Protein AF-0000000083582742 (afdb_homodimer)

pLDDT: mean 91.76, std 14.34, range [28.72, 98.44]

Organism: NCBI:txid337451

Foldseek 3Di:
DPFADKFWDDFQADPVVVVVLSVLLSVLVVVDPLVCQVSSQVSSQVVCCVVPNHFKGKGKAQDDDDDDDADGNFWTWIDIDRMIMTMGGHDDPPD/DPFFDKFWDDFQADPVVVVVLSVLLSVLVVVDPLVPQVSSQVSSQVVCCVVPNHAKGKGKAQDDDDDDDADGNFWTWIDTDRMIMTMGGHDDPDD

Solvent-accessible surface area (backbone atoms only — not comparable to full-atom values): 9888 Å² total; per-residue (Å²): 126,86,76,51,72,70,45,78,75,47,70,56,38,52,68,70,57,49,51,50,53,52,50,41,51,53,50,28,56,73,74,39,60,84,84,42,23,36,60,37,14,39,50,40,24,53,52,43,22,71,73,71,45,77,55,41,30,18,36,18,27,67,42,67,22,55,27,69,70,60,37,87,50,39,32,41,31,32,32,44,72,80,31,35,39,40,38,32,28,50,52,46,59,83,121,127,83,76,51,73,70,44,79,74,47,69,56,40,53,69,70,58,48,51,50,51,52,49,40,51,52,51,28,57,74,74,38,60,86,84,42,22,35,61,36,13,39,49,40,25,52,51,43,22,72,73,70,46,77,54,42,32,18,36,21,28,66,43,66,22,58,26,71,71,59,36,90,51,39,32,38,30,32,33,44,71,79,32,36,38,40,39,32,28,48,51,49,58,82,123

Structure (mmCIF, N/CA/C/O backbone):
data_AF-0000000083582742-model_v1
#
loop_
_entity.id
_entity.type
_entity.pdbx_description
1 polymer 'Dynein light chain'
#
loop_
_atom_site.group_PDB
_atom_site.id
_atom_site.type_symbol
_atom_site.label_atom_id
_atom_site.label_alt_id
_atom_site.label_comp_id
_atom_site.label_asym_id
_atom_site.label_entity_id
_atom_site.label_seq_id
_atom_site.pdbx_PDB_ins_code
_atom_site.Cartn_x
_atom_site.Cartn_y
_atom_site.Cartn_z
_atom_site.occupancy
_atom_site.B_iso_or_equiv
_atom_site.auth_seq_id
_atom_site.auth_comp_id
_atom_site.auth_asym_id
_atom_site.auth_atom_id
_atom_site.pdbx_PDB_model_num
ATOM 1 N N . MET A 1 1 ? -22.656 15.43 8.133 1 34.94 1 MET A N 1
ATOM 2 C CA . MET A 1 1 ? -21.797 14.289 7.816 1 34.94 1 MET A CA 1
ATOM 3 C C . MET A 1 1 ? -20.844 13.992 8.969 1 34.94 1 MET A C 1
ATOM 5 O O . MET A 1 1 ? -20.047 14.836 9.344 1 34.94 1 MET A O 1
ATOM 9 N N . LEU A 1 2 ? -21.234 13.336 9.977 1 43.5 2 LEU A N 1
ATOM 10 C CA . LEU A 1 2 ? -20.547 13.141 11.258 1 43.5 2 LEU A CA 1
ATOM 11 C C . LEU A 1 2 ? -19.109 12.688 11.039 1 43.5 2 LEU A C 1
ATOM 13 O O . LEU A 1 2 ? -18.859 11.609 10.5 1 43.5 2 LEU A O 1
ATOM 17 N N . GLU A 1 3 ? -18.172 13.625 10.625 1 55.06 3 GLU A N 1
ATOM 18 C CA . GLU A 1 3 ? -16.75 13.445 10.32 1 55.06 3 GLU A CA 1
ATOM 19 C C . GLU A 1 3 ? -16.078 12.547 11.359 1 55.06 3 GLU A C 1
ATOM 21 O O . GLU A 1 3 ? -16.156 12.812 12.562 1 55.06 3 GLU A O 1
ATOM 26 N N . GLY A 1 4 ? -16.25 11.188 11.234 1 67.06 4 GLY A N 1
ATOM 27 C CA . GLY A 1 4 ? -15.648 10.266 12.18 1 67.06 4 GLY A CA 1
ATOM 28 C C . GLY A 1 4 ? -14.258 10.695 12.625 1 67.06 4 GLY A C 1
ATOM 29 O O . GLY A 1 4 ? -13.586 11.445 11.922 1 67.06 4 GLY A O 1
ATOM 30 N N . LYS A 1 5 ? -14.086 10.578 13.898 1 88.62 5 LYS A N 1
ATOM 31 C CA . LYS A 1 5 ? -12.766 10.875 14.453 1 88.62 5 LYS A CA 1
ATOM 32 C C . LYS A 1 5 ? -11.719 9.906 13.922 1 88.62 5 LYS A C 1
ATOM 34 O O . LYS A 1 5 ? -11.945 8.695 13.875 1 88.62 5 LYS A O 1
ATOM 39 N N . ALA A 1 6 ? -10.625 10.539 13.414 1 95.44 6 ALA A N 1
ATOM 40 C CA . ALA A 1 6 ? -9.516 9.703 12.969 1 95.44 6 ALA A CA 1
ATOM 41 C C . ALA A 1 6 ? -8.867 8.977 14.148 1 95.44 6 ALA A C 1
ATOM 43 O O . ALA A 1 6 ? -8.711 9.555 15.227 1 95.44 6 ALA A O 1
ATOM 44 N N . VAL A 1 7 ? -8.57 7.715 13.984 1 96.94 7 VAL A N 1
ATOM 45 C CA . VAL A 1 7 ? -7.914 6.91 15.008 1 96.94 7 VAL A CA 1
ATOM 46 C C . VAL A 1 7 ? -6.586 6.375 14.477 1 96.94 7 VAL A C 1
ATOM 48 O O . VAL A 1 7 ? -6.566 5.551 13.555 1 96.94 7 VAL A O 1
ATOM 51 N N . ILE A 1 8 ? -5.543 6.789 15.102 1 97.62 8 ILE A N 1
ATOM 52 C CA . ILE A 1 8 ? -4.219 6.34 14.688 1 97.62 8 ILE A CA 1
ATOM 53 C C . ILE A 1 8 ? -3.959 4.938 15.234 1 97.62 8 ILE A C 1
ATOM 55 O O . ILE A 1 8 ? -4.117 4.691 16.438 1 97.62 8 ILE A O 1
ATOM 59 N N . GLN A 1 9 ? -3.604 4.082 14.352 1 97.25 9 GLN A N 1
ATOM 60 C CA . GLN A 1 9 ? -3.281 2.715 14.742 1 97.25 9 GLN A CA 1
ATOM 61 C C . GLN A 1 9 ? -1.785 2.555 15 1 97.25 9 GLN A C 1
ATOM 63 O O . GLN A 1 9 ? -1.383 1.936 15.984 1 97.25 9 GLN A O 1
ATOM 68 N N . GLU A 1 10 ? -0.947 2.99 14.148 1 97.25 10 GLU A N 1
ATOM 69 C CA . GLU A 1 10 ? 0.508 2.947 14.25 1 97.25 10 GLU A CA 1
ATOM 70 C C . GLU A 1 10 ? 1.144 4.168 13.594 1 97.25 10 GLU A C 1
ATOM 72 O O . GLU A 1 10 ? 0.678 4.629 12.547 1 97.25 10 GLU A O 1
ATOM 77 N N . THR A 1 11 ? 2.197 4.727 14.273 1 98 11 THR A N 1
ATOM 78 C CA . THR A 1 11 ? 2.881 5.867 13.664 1 98 11 THR A CA 1
ATOM 79 C C . THR A 1 11 ? 4.246 6.082 14.312 1 98 11 THR A C 1
ATOM 81 O O . THR A 1 11 ? 4.453 5.723 15.477 1 98 11 THR A O 1
ATOM 84 N N . ASP A 1 12 ? 5.172 6.512 13.5 1 97.56 12 ASP A N 1
ATOM 85 C CA . ASP A 1 12 ? 6.395 7.09 14.047 1 97.56 12 ASP A CA 1
ATOM 86 C C . ASP A 1 12 ? 6.57 8.539 13.602 1 97.56 12 ASP A C 1
ATOM 88 O O . ASP A 1 12 ? 7.652 9.109 13.742 1 97.56 12 ASP A O 1
ATOM 92 N N . MET A 1 13 ? 5.496 9.133 13.07 1 96.94 13 MET A N 1
ATOM 93 C CA . MET A 1 13 ? 5.473 10.5 12.562 1 96.94 13 MET A CA 1
ATOM 94 C C . MET A 1 13 ? 5.332 11.5 13.711 1 96.94 13 MET A C 1
ATOM 96 O O . MET A 1 13 ? 4.625 11.234 14.688 1 96.94 13 MET A O 1
ATOM 100 N N . PRO A 1 14 ? 5.961 12.672 13.539 1 97.5 14 PRO A N 1
ATOM 101 C CA . PRO A 1 14 ? 5.734 13.711 14.555 1 97.5 14 PRO A CA 1
ATOM 102 C C . PRO A 1 14 ? 4.281 14.172 14.60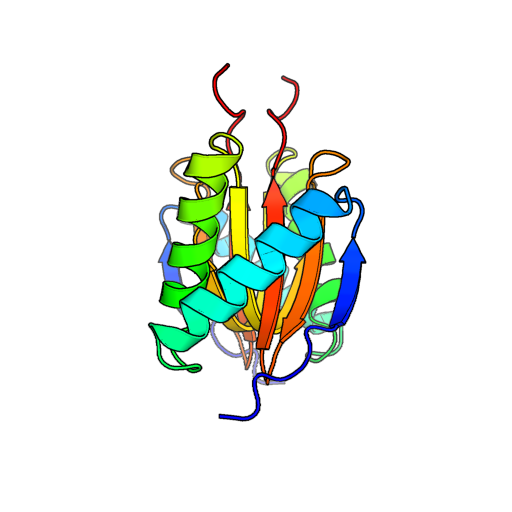9 1 97.5 14 PRO A C 1
ATOM 104 O O . PRO A 1 14 ? 3.574 14.125 13.602 1 97.5 14 PRO A O 1
ATOM 107 N N . SER A 1 15 ? 3.895 14.688 15.758 1 97.44 15 SER A N 1
ATOM 108 C CA . SER A 1 15 ? 2.5 15 16.047 1 97.44 15 SER A CA 1
ATOM 109 C C . SER A 1 15 ? 1.927 15.984 15.031 1 97.44 15 SER A C 1
ATOM 111 O O . SER A 1 15 ? 0.787 15.828 14.594 1 97.44 15 SER A O 1
ATOM 113 N N . MET A 1 16 ? 2.678 16.984 14.734 1 96.94 16 MET A N 1
ATOM 114 C CA . MET A 1 16 ? 2.186 17.969 13.781 1 96.94 16 MET A CA 1
ATOM 115 C C . MET A 1 16 ? 1.915 17.344 12.422 1 96.94 16 MET A C 1
ATOM 117 O O . MET A 1 16 ? 0.907 17.641 11.781 1 96.94 16 MET A O 1
ATOM 121 N N . MET A 1 17 ? 2.771 16.531 11.992 1 97.56 17 MET A N 1
ATOM 122 C CA . MET A 1 17 ? 2.631 15.844 10.711 1 97.56 17 MET A CA 1
ATOM 123 C C . MET A 1 17 ? 1.459 14.867 10.734 1 97.56 17 MET A C 1
ATOM 125 O O . MET A 1 17 ? 0.757 14.711 9.734 1 97.56 17 MET A O 1
ATOM 129 N N . GLN A 1 18 ? 1.221 14.234 11.883 1 98.19 18 GLN A N 1
ATOM 130 C CA . GLN A 1 18 ? 0.058 13.375 12.047 1 98.19 18 GLN A CA 1
ATOM 131 C C . GLN A 1 18 ? -1.239 14.141 11.82 1 98.19 18 GLN A C 1
ATOM 133 O O . GLN A 1 18 ? -2.131 13.672 11.109 1 98.19 18 GLN A O 1
ATOM 138 N N . ALA A 1 19 ? -1.251 15.289 12.43 1 97.5 19 ALA A N 1
ATOM 139 C CA . ALA A 1 19 ? -2.438 16.125 12.297 1 97.5 19 ALA A CA 1
ATOM 140 C C . ALA A 1 19 ? -2.662 16.531 10.844 1 97.5 19 ALA A C 1
ATOM 142 O O . ALA A 1 19 ? -3.799 16.531 10.359 1 97.5 19 ALA A O 1
ATOM 143 N N . GLN A 1 20 ? -1.593 16.844 10.188 1 97.81 20 GLN A N 1
ATOM 144 C CA . GLN A 1 20 ? -1.686 17.219 8.781 1 97.81 20 GLN A CA 1
ATOM 145 C C . GLN A 1 20 ? -2.213 16.047 7.945 1 97.81 20 GLN A C 1
ATOM 147 O O . GLN A 1 20 ? -3.037 16.25 7.051 1 97.81 20 GLN A O 1
ATOM 152 N N . ALA A 1 21 ? -1.746 14.852 8.211 1 98.25 21 ALA A N 1
ATOM 153 C CA . ALA A 1 21 ? -2.201 13.664 7.492 1 98.25 21 ALA A CA 1
ATOM 154 C C . ALA A 1 21 ? -3.705 13.461 7.664 1 98.25 21 ALA A C 1
ATOM 156 O O . ALA A 1 21 ? -4.414 13.188 6.691 1 98.25 21 ALA A O 1
ATOM 157 N N . MET A 1 22 ? -4.133 13.656 8.867 1 97.94 22 MET A N 1
ATOM 158 C CA . MET A 1 22 ? -5.547 13.445 9.164 1 97.94 22 MET A CA 1
ATOM 159 C C . MET A 1 22 ? -6.402 14.531 8.508 1 97.94 22 MET A C 1
ATOM 161 O O . MET A 1 22 ? -7.5 14.25 8.031 1 97.94 22 MET A O 1
ATOM 165 N N . VAL A 1 23 ? -5.91 15.711 8.5 1 97.06 23 VAL A N 1
ATOM 166 C CA . VAL A 1 23 ? -6.613 16.812 7.844 1 97.06 23 VAL A CA 1
ATOM 167 C C . VAL A 1 23 ? -6.691 16.547 6.344 1 97.06 23 VAL A C 1
ATOM 169 O O . VAL A 1 23 ? -7.742 16.75 5.727 1 97.06 23 VAL A O 1
ATOM 172 N N . CYS A 1 24 ? -5.586 16.125 5.73 1 97.81 24 CYS A N 1
ATOM 173 C CA . CYS A 1 24 ? -5.566 15.812 4.309 1 97.81 24 CYS A CA 1
ATOM 174 C C . CYS A 1 24 ? -6.574 14.719 3.975 1 97.81 24 CYS A C 1
ATOM 176 O O . CYS A 1 24 ? -7.262 14.789 2.953 1 97.81 24 CYS A O 1
ATOM 178 N N . ALA A 1 25 ? -6.652 13.711 4.828 1 98 25 ALA A N 1
ATOM 179 C CA . ALA A 1 25 ? -7.602 12.617 4.621 1 98 25 ALA A CA 1
ATOM 180 C C . ALA A 1 25 ? -9.039 13.125 4.691 1 98 25 ALA A C 1
ATOM 182 O O . ALA A 1 25 ? -9.875 12.75 3.861 1 98 25 ALA A O 1
ATOM 183 N N . SER A 1 26 ? -9.281 14.008 5.66 1 97.25 26 SER A N 1
ATOM 184 C CA . SER A 1 26 ? -10.617 14.578 5.797 1 97.25 26 SER A CA 1
ATOM 185 C C . SER A 1 26 ? -10.992 15.398 4.57 1 97.25 26 SER A C 1
ATOM 187 O O . SER A 1 26 ? -12.125 15.32 4.082 1 97.25 26 SER A O 1
ATOM 189 N N . GLN A 1 27 ? -10.055 16.156 4.125 1 97.38 27 GLN A N 1
ATOM 190 C CA . GLN A 1 27 ? -10.273 16.953 2.924 1 97.38 27 GLN A CA 1
ATOM 191 C C . GLN A 1 27 ? -10.555 16.062 1.717 1 97.38 27 GLN A C 1
ATOM 193 O O . GLN A 1 27 ? -11.43 16.359 0.906 1 97.38 27 GLN A O 1
ATOM 198 N N . ALA A 1 28 ? -9.789 15.039 1.58 1 97.88 28 ALA A N 1
ATOM 199 C CA . ALA A 1 28 ? -9.984 14.125 0.461 1 97.88 28 ALA A CA 1
ATOM 200 C C . ALA A 1 28 ? -11.383 13.516 0.483 1 97.88 28 ALA A C 1
ATOM 202 O O . ALA A 1 28 ? -12.016 13.367 -0.564 1 97.88 28 ALA A O 1
ATOM 203 N N . LEU A 1 29 ? -11.883 13.203 1.667 1 96.5 29 LEU A N 1
ATOM 204 C CA . LEU A 1 29 ? -13.195 12.578 1.798 1 96.5 29 LEU A CA 1
ATOM 205 C C . LEU A 1 29 ? -14.305 13.578 1.494 1 96.5 29 LEU A C 1
ATOM 207 O O . LEU A 1 29 ? -15.445 13.195 1.233 1 96.5 29 LEU A O 1
ATOM 211 N N . ASP A 1 30 ? -13.961 14.891 1.619 1 96.12 30 ASP A N 1
ATOM 212 C CA . ASP A 1 30 ? -14.906 15.93 1.224 1 96.12 30 ASP A CA 1
ATOM 213 C C . ASP A 1 30 ? -14.969 16.062 -0.296 1 96.12 30 ASP A C 1
ATOM 215 O O . ASP A 1 30 ? -15.984 16.5 -0.844 1 96.12 30 ASP A O 1
ATOM 219 N N . LEU A 1 31 ? -13.914 15.625 -0.963 1 97.44 31 LEU A N 1
ATOM 220 C CA . LEU A 1 31 ? -13.766 15.875 -2.393 1 97.44 31 LEU A CA 1
ATOM 221 C C . LEU A 1 31 ? -14.172 14.648 -3.203 1 97.44 31 LEU A C 1
ATOM 223 O O . LEU A 1 31 ? -14.617 14.773 -4.344 1 97.44 31 LEU A O 1
ATOM 227 N N . TYR A 1 32 ? -13.977 13.477 -2.621 1 97.12 32 TYR A N 1
ATOM 228 C CA . TYR A 1 32 ? -14.172 12.234 -3.371 1 97.12 32 TYR A CA 1
ATOM 229 C C . TYR A 1 32 ? -15.125 11.297 -2.639 1 97.12 32 TYR A C 1
ATOM 231 O O . TYR A 1 32 ? -15.227 11.344 -1.409 1 97.12 32 TYR A O 1
ATOM 239 N N . ASP A 1 33 ? -15.742 10.406 -3.48 1 96.06 33 ASP A N 1
ATOM 240 C CA . ASP A 1 33 ? -16.531 9.344 -2.883 1 96.06 33 ASP A CA 1
ATOM 241 C C . ASP A 1 33 ? -15.656 8.367 -2.104 1 96.06 33 ASP A C 1
ATOM 243 O O . ASP A 1 33 ? -14.547 8.047 -2.531 1 96.06 33 ASP A O 1
ATOM 247 N N . VAL A 1 34 ? -16.172 7.906 -1.059 1 93.88 34 VAL A N 1
ATOM 248 C CA . VAL A 1 34 ? -15.453 7.004 -0.17 1 93.88 34 VAL A CA 1
ATOM 249 C C . VAL A 1 34 ? -15.016 5.758 -0.94 1 93.88 34 VAL A C 1
ATOM 251 O O . VAL A 1 34 ? -14.047 5.098 -0.567 1 93.88 34 VAL A O 1
ATOM 254 N N . SER A 1 35 ? -15.688 5.414 -2.029 1 93.75 35 SER A N 1
ATOM 255 C CA . SER A 1 35 ? -15.344 4.242 -2.826 1 93.75 35 SER A CA 1
ATOM 256 C C . SER A 1 35 ? -14.164 4.523 -3.746 1 93.75 35 SER A C 1
ATOM 258 O O . SER A 1 35 ? -13.578 3.6 -4.32 1 93.75 35 SER A O 1
ATOM 260 N N . ASP A 1 36 ? -13.812 5.758 -3.938 1 96.44 36 ASP A N 1
ATOM 261 C CA . ASP A 1 36 ? -12.727 6.141 -4.84 1 96.44 36 ASP A CA 1
ATOM 262 C C . ASP A 1 36 ? -11.391 6.184 -4.109 1 96.44 36 ASP A C 1
ATOM 264 O O . ASP A 1 36 ? -10.703 7.207 -4.117 1 96.44 36 ASP A O 1
ATOM 268 N N . CYS A 1 37 ? -10.977 5.066 -3.662 1 97.06 37 CYS A N 1
ATOM 269 C CA . CYS A 1 37 ? -9.789 4.961 -2.818 1 97.06 37 CYS A CA 1
ATOM 270 C C . CYS A 1 37 ? -8.555 5.48 -3.545 1 97.06 37 CYS A C 1
ATOM 272 O O . CYS A 1 37 ? -7.688 6.109 -2.932 1 97.06 37 CYS A O 1
ATOM 274 N N . ARG A 1 38 ? -8.516 5.246 -4.746 1 96.44 38 ARG A N 1
ATOM 275 C CA . ARG A 1 38 ? -7.344 5.668 -5.516 1 96.44 38 ARG A CA 1
ATOM 276 C C . ARG A 1 38 ? -7.254 7.188 -5.582 1 96.44 38 ARG A C 1
ATOM 278 O O . ARG A 1 38 ? -6.176 7.758 -5.406 1 96.44 38 ARG A O 1
ATOM 285 N N . CYS A 1 39 ? -8.281 7.844 -5.871 1 97.88 39 CYS A N 1
ATOM 286 C CA . CYS A 1 39 ? -8.281 9.297 -5.953 1 97.88 39 CYS A CA 1
ATOM 287 C C . CYS A 1 39 ? -8.016 9.93 -4.59 1 97.88 39 CYS A C 1
ATOM 289 O O . CYS A 1 39 ? -7.32 10.938 -4.492 1 97.88 39 CYS A O 1
ATOM 291 N N . ILE A 1 40 ? -8.586 9.32 -3.594 1 98.12 40 ILE A N 1
ATOM 292 C CA . ILE A 1 40 ? -8.328 9.789 -2.234 1 98.12 40 ILE A CA 1
ATOM 293 C C . ILE A 1 40 ? -6.84 9.688 -1.92 1 98.12 40 ILE A C 1
ATOM 295 O O . ILE A 1 40 ? -6.23 10.648 -1.448 1 98.12 40 ILE A O 1
ATOM 299 N N . ALA A 1 41 ? -6.285 8.594 -2.217 1 98.44 41 ALA A N 1
ATOM 300 C CA . ALA A 1 41 ? -4.855 8.391 -2.002 1 98.44 41 ALA A CA 1
ATOM 301 C C . ALA A 1 41 ? -4.035 9.398 -2.801 1 98.44 41 ALA A C 1
ATOM 303 O O . ALA A 1 41 ? -3.041 9.938 -2.303 1 98.44 41 ALA A O 1
ATOM 304 N N . ALA A 1 42 ? -4.453 9.641 -4.012 1 98.38 42 ALA A N 1
ATOM 305 C CA . ALA A 1 42 ? -3.754 10.586 -4.875 1 98.38 42 ALA A CA 1
ATOM 306 C C . ALA A 1 42 ? -3.727 11.984 -4.254 1 98.38 42 ALA A C 1
ATOM 308 O O . ALA A 1 42 ? -2.689 12.648 -4.258 1 98.38 42 ALA A O 1
ATOM 309 N N . HIS A 1 43 ? -4.809 12.344 -3.729 1 98.31 43 HIS A N 1
ATOM 310 C CA . HIS A 1 43 ? -4.902 13.656 -3.111 1 98.31 43 HIS A CA 1
ATOM 311 C C . HIS A 1 43 ? -3.928 13.789 -1.946 1 98.31 43 HIS A C 1
ATOM 313 O O . HIS A 1 43 ? -3.18 14.773 -1.865 1 98.31 43 HIS A O 1
ATOM 319 N N . ILE A 1 44 ? -3.92 12.812 -1.106 1 98.31 44 ILE A N 1
ATOM 320 C CA . ILE A 1 44 ? -3.104 12.844 0.101 1 98.31 44 ILE A CA 1
ATOM 321 C C . ILE A 1 44 ? -1.624 12.812 -0.276 1 98.31 44 ILE A C 1
ATOM 323 O O . ILE A 1 44 ? -0.826 13.602 0.239 1 98.31 44 ILE A O 1
ATOM 327 N N . LYS A 1 45 ? -1.315 11.922 -1.121 1 97.81 45 LYS A N 1
ATOM 328 C CA . LYS A 1 45 ? 0.072 11.781 -1.555 1 97.81 45 LYS A CA 1
ATOM 329 C C . LYS A 1 45 ? 0.595 13.086 -2.156 1 97.81 45 LYS A C 1
ATOM 331 O O . LYS A 1 45 ? 1.712 13.508 -1.854 1 97.81 45 LYS A O 1
ATOM 336 N N . LYS A 1 46 ? -0.131 13.719 -3.021 1 97.69 46 LYS A N 1
ATOM 337 C CA . LYS A 1 46 ? 0.28 14.953 -3.686 1 97.69 46 LYS A CA 1
ATOM 338 C C . LYS A 1 46 ? 0.406 16.094 -2.689 1 97.69 46 LYS A C 1
ATOM 340 O O . LYS A 1 46 ? 1.347 16.891 -2.762 1 97.69 46 LYS A O 1
ATOM 345 N N . GLU A 1 47 ? -0.517 16.188 -1.78 1 97.75 47 GLU A N 1
ATOM 346 C CA . GLU A 1 47 ? -0.453 17.234 -0.763 1 97.75 47 GLU A CA 1
ATOM 347 C C . GLU A 1 47 ? 0.791 17.078 0.107 1 97.75 47 GLU A C 1
ATOM 349 O O . GLU A 1 47 ? 1.449 18.062 0.439 1 97.75 47 GLU A O 1
ATOM 354 N N . PHE A 1 48 ? 1.115 15.891 0.447 1 97.5 48 PHE A N 1
ATOM 355 C CA . PHE A 1 48 ? 2.275 15.664 1.302 1 97.5 48 PHE A CA 1
ATOM 356 C C . PHE A 1 48 ? 3.568 15.891 0.528 1 97.5 48 PHE A C 1
ATOM 358 O O . PHE A 1 48 ? 4.559 16.375 1.087 1 97.5 48 PHE A O 1
ATOM 365 N N . ASP A 1 49 ? 3.547 15.523 -0.685 1 96.25 49 ASP A N 1
ATOM 366 C CA . ASP A 1 49 ? 4.699 15.867 -1.515 1 96.25 49 ASP A CA 1
ATOM 367 C C . ASP A 1 49 ? 4.926 17.375 -1.539 1 96.25 49 ASP A C 1
ATOM 369 O O . ASP A 1 49 ? 6.066 17.844 -1.448 1 96.25 49 ASP A O 1
ATOM 373 N N . LYS A 1 50 ? 3.879 18.078 -1.654 1 97.06 50 LYS A N 1
ATOM 374 C CA . LYS A 1 50 ? 3.957 19.531 -1.702 1 97.06 50 LYS A CA 1
ATOM 375 C C . LYS A 1 50 ? 4.434 20.109 -0.369 1 97.06 50 LYS A C 1
ATOM 377 O O . LYS A 1 50 ? 5.281 21 -0.337 1 97.06 50 LYS A O 1
ATOM 382 N N . MET A 1 51 ? 3.984 19.5 0.678 1 96.44 51 MET A N 1
ATOM 383 C CA . MET A 1 51 ? 4.23 20.047 2.01 1 96.44 51 MET A CA 1
ATOM 384 C C . MET A 1 51 ? 5.59 19.594 2.537 1 96.44 51 MET A C 1
ATOM 386 O O . MET A 1 51 ? 6.262 20.344 3.246 1 96.44 51 MET A O 1
ATOM 390 N N . HIS A 1 52 ? 5.977 18.391 2.213 1 95.31 52 HIS A N 1
ATOM 391 C CA . HIS A 1 52 ? 7.109 17.797 2.92 1 95.31 52 HIS A CA 1
ATOM 392 C C . HIS A 1 52 ? 8.141 17.25 1.944 1 95.31 52 HIS A C 1
ATOM 394 O O . HIS A 1 52 ? 9.008 16.469 2.33 1 95.31 52 HIS A O 1
ATOM 400 N N . GLY A 1 53 ? 8.07 17.625 0.713 1 93.44 53 GLY A N 1
ATOM 401 C CA . GLY A 1 53 ? 9 17.109 -0.284 1 93.44 53 GLY A CA 1
ATOM 402 C C . GLY A 1 53 ? 8.547 15.805 -0.902 1 93.44 53 GLY A C 1
ATOM 403 O O . GLY A 1 53 ? 7.848 15.016 -0.262 1 93.44 53 GLY A O 1
ATOM 404 N N . SER A 1 54 ? 9.039 15.5 -2.016 1 92.06 54 SER A N 1
ATOM 405 C CA . SER A 1 54 ? 8.602 14.352 -2.791 1 92.06 54 SER A CA 1
ATOM 406 C C . SER A 1 54 ? 9.016 13.039 -2.123 1 92.06 54 SER A C 1
ATOM 408 O O . SER A 1 54 ? 9.891 13.039 -1.251 1 92.06 54 SER A O 1
ATOM 410 N N . GLY A 1 55 ? 8.352 11.938 -2.459 1 91.5 55 GLY A N 1
ATOM 411 C CA . GLY A 1 55 ? 8.758 10.617 -1.999 1 91.5 55 GLY A CA 1
ATOM 412 C C . GLY A 1 55 ? 7.699 9.922 -1.176 1 91.5 55 GLY A C 1
ATOM 413 O O . GLY A 1 55 ? 7.91 8.805 -0.698 1 91.5 55 GLY A O 1
ATOM 414 N N . TRP A 1 56 ? 6.617 10.523 -1.044 1 95.56 56 TRP A N 1
ATOM 415 C CA . TRP A 1 56 ? 5.555 9.938 -0.235 1 95.56 56 TRP A CA 1
ATOM 416 C C . TRP A 1 56 ? 4.766 8.914 -1.039 1 95.56 56 TRP A C 1
ATOM 418 O O . TRP A 1 56 ? 4.633 9.039 -2.26 1 95.56 56 TRP A O 1
ATOM 428 N N . GLN A 1 57 ? 4.242 7.895 -0.383 1 96.19 57 GLN A N 1
ATOM 429 C CA . GLN A 1 57 ? 3.346 6.859 -0.889 1 96.19 57 GLN A CA 1
ATOM 430 C C . GLN A 1 57 ? 2.078 6.77 -0.046 1 96.19 57 GLN A C 1
ATOM 432 O O . GLN A 1 57 ? 2.127 6.918 1.177 1 96.19 57 GLN A O 1
ATOM 437 N N . CYS A 1 58 ? 0.996 6.535 -0.691 1 98.25 58 CYS A N 1
ATOM 438 C CA . CYS A 1 58 ? -0.25 6.477 0.064 1 98.25 58 CYS A CA 1
ATOM 439 C C . CYS A 1 58 ? -1.126 5.324 -0.417 1 98.25 58 CYS A C 1
ATOM 441 O O . CYS A 1 58 ? -1.271 5.109 -1.621 1 98.25 58 CYS A O 1
ATOM 443 N N . VAL A 1 59 ? -1.641 4.574 0.497 1 98.19 59 VAL A N 1
ATOM 444 C CA . VAL A 1 59 ? -2.623 3.523 0.249 1 98.19 59 VAL A CA 1
ATOM 445 C C . VAL A 1 59 ? -3.877 3.781 1.082 1 98.19 59 VAL A C 1
ATOM 447 O O . VAL A 1 59 ? -3.785 4.113 2.266 1 98.19 59 VAL A O 1
ATOM 450 N N . VAL A 1 60 ? -5.012 3.646 0.505 1 98.25 60 VAL A N 1
ATOM 451 C CA . VAL A 1 60 ? -6.297 3.842 1.172 1 98.25 60 VAL A CA 1
ATOM 452 C C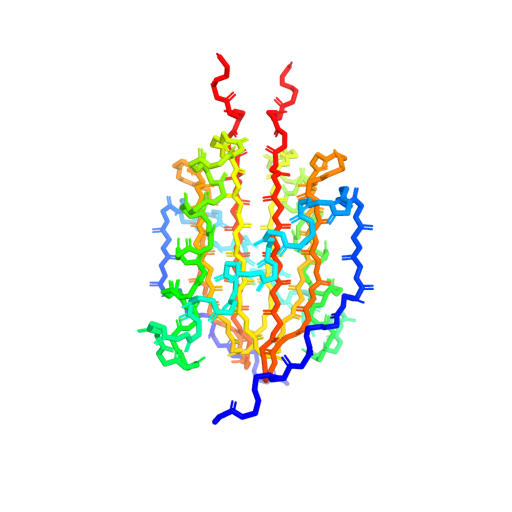 . VAL A 1 60 ? -7.223 2.666 0.865 1 98.25 60 VAL A C 1
ATOM 454 O O . VAL A 1 60 ? -7.281 2.193 -0.272 1 98.25 60 VAL A O 1
ATOM 457 N N . GLY A 1 61 ? -7.914 2.227 1.918 1 97.5 61 GLY A N 1
ATOM 458 C CA . GLY A 1 61 ? -8.867 1.152 1.684 1 97.5 61 GLY A CA 1
ATOM 459 C C . GLY A 1 61 ? -9.523 0.652 2.955 1 97.5 61 GLY A C 1
ATOM 460 O O . GLY A 1 61 ? -9.305 1.207 4.035 1 97.5 61 GLY A O 1
ATOM 461 N N . SER A 1 62 ? -10.383 -0.363 2.895 1 94.88 62 SER A N 1
ATOM 462 C CA . SER A 1 62 ? -11.133 -0.862 4.043 1 94.88 62 SER A CA 1
ATOM 463 C C . SER A 1 62 ? -10.539 -2.166 4.566 1 94.88 62 SER A C 1
ATOM 465 O O . SER A 1 62 ? -10.672 -2.48 5.75 1 94.88 62 SER A O 1
ATOM 467 N N . ASN A 1 63 ? -9.969 -3.016 3.703 1 93.38 63 ASN A N 1
ATOM 468 C CA . ASN A 1 63 ? -9.406 -4.305 4.094 1 93.38 63 ASN A CA 1
ATOM 469 C C . ASN A 1 63 ? -8.109 -4.602 3.348 1 93.38 63 ASN A C 1
ATOM 471 O O . ASN A 1 63 ? -8.133 -5.223 2.285 1 93.38 63 ASN A O 1
ATOM 475 N N . PHE A 1 64 ? -7.047 -4.195 3.998 1 96.94 64 PHE A N 1
ATOM 476 C CA . PHE A 1 64 ? -5.746 -4.449 3.387 1 96.94 64 PHE A CA 1
ATOM 477 C C . PHE A 1 64 ? -4.652 -4.488 4.445 1 96.94 64 PHE A C 1
ATOM 479 O O . PHE A 1 64 ? -4.875 -4.098 5.594 1 96.94 64 PHE A O 1
ATOM 486 N N . GLY A 1 65 ? -3.564 -4.98 4.066 1 95.88 65 GLY A N 1
ATOM 487 C CA . GLY A 1 65 ? -2.32 -4.949 4.816 1 95.88 65 GLY A CA 1
ATOM 488 C C . GLY A 1 65 ? -1.102 -4.711 3.947 1 95.88 65 GLY A C 1
ATOM 489 O O . GLY A 1 65 ? -1.173 -4.84 2.723 1 95.88 65 GLY A O 1
ATOM 490 N N . GLY A 1 66 ? -0.116 -4.25 4.562 1 95.56 66 GLY A N 1
ATOM 491 C CA . GLY A 1 66 ? 1.098 -3.988 3.805 1 95.56 66 GLY A CA 1
ATOM 492 C C . GLY A 1 66 ? 2.363 -4.293 4.582 1 95.56 66 GLY A C 1
ATOM 493 O O . GLY A 1 66 ? 2.332 -4.406 5.812 1 95.56 66 GLY A O 1
ATOM 494 N N . PHE A 1 67 ? 3.363 -4.609 3.869 1 93.94 67 PHE A N 1
ATOM 495 C CA . PHE A 1 67 ? 4.715 -4.754 4.398 1 93.94 67 PHE A CA 1
ATOM 496 C C . PHE A 1 67 ? 5.715 -3.971 3.553 1 93.94 67 PHE A C 1
ATOM 498 O O . PHE A 1 67 ? 5.836 -4.211 2.35 1 93.94 67 PHE A O 1
ATOM 505 N N . PHE A 1 68 ? 6.348 -3.016 4.242 1 90.06 68 PHE A N 1
ATOM 506 C CA . PHE A 1 68 ? 7.168 -2.043 3.529 1 90.06 68 PHE A CA 1
ATOM 507 C C . PHE A 1 68 ? 8.305 -1.542 4.414 1 90.06 68 PHE A C 1
ATOM 509 O O . PHE A 1 68 ? 8.25 -1.672 5.637 1 90.06 68 PHE A O 1
ATOM 516 N N . THR A 1 69 ? 9.273 -0.979 3.723 1 87.81 69 THR A N 1
ATOM 517 C CA . THR A 1 69 ? 10.336 -0.259 4.414 1 87.81 69 THR A CA 1
ATOM 518 C C . THR A 1 69 ? 10.141 1.249 4.289 1 87.81 69 THR A C 1
ATOM 520 O O . THR A 1 69 ? 9.75 1.743 3.23 1 87.81 69 THR A O 1
ATOM 523 N N . HIS A 1 70 ? 10.258 1.968 5.363 1 86.5 70 HIS A N 1
ATOM 524 C CA . HIS A 1 70 ? 10.086 3.416 5.328 1 86.5 70 HIS A CA 1
ATOM 525 C C . HIS A 1 70 ? 11.18 4.121 6.121 1 86.5 70 HIS A C 1
ATOM 527 O O . HIS A 1 70 ? 11.867 3.494 6.93 1 86.5 70 HIS A O 1
ATOM 533 N N . CYS A 1 71 ? 11.383 5.375 5.832 1 88.81 71 CYS A N 1
ATOM 534 C CA . CYS A 1 71 ? 12.258 6.223 6.633 1 88.81 71 CYS A CA 1
ATOM 535 C C . CYS A 1 71 ? 11.633 6.531 7.988 1 88.81 71 CYS A C 1
ATOM 537 O O . CYS A 1 71 ? 10.43 6.801 8.07 1 88.81 71 CYS A O 1
ATOM 539 N N . GLN A 1 72 ? 12.484 6.492 8.93 1 92 72 GLN A N 1
ATOM 540 C CA . GLN A 1 72 ? 12.008 6.758 10.281 1 92 72 GLN A CA 1
ATOM 541 C C . GLN A 1 72 ? 11.344 8.133 10.367 1 92 72 GLN A C 1
ATOM 543 O O . GLN A 1 72 ? 11.852 9.109 9.812 1 92 72 GLN A O 1
ATOM 548 N N . GLY A 1 73 ? 10.148 8.211 11.039 1 95.69 73 GLY A N 1
ATOM 549 C CA . GLY A 1 73 ? 9.469 9.477 11.281 1 95.69 73 GLY A CA 1
ATOM 550 C C . GLY A 1 73 ? 8.516 9.867 10.164 1 95.69 73 GLY A C 1
ATOM 551 O O . GLY A 1 73 ? 7.984 10.977 10.156 1 95.69 73 GLY A O 1
ATOM 552 N N . THR A 1 74 ? 8.359 8.984 9.18 1 96.5 74 THR A N 1
ATOM 553 C CA . THR A 1 74 ? 7.566 9.383 8.023 1 96.5 74 THR A CA 1
ATOM 554 C C . THR A 1 74 ? 6.379 8.445 7.84 1 96.5 74 THR A C 1
ATOM 556 O O . THR A 1 74 ? 5.781 8.398 6.762 1 96.5 74 THR A O 1
ATOM 559 N N . PHE A 1 75 ? 6.074 7.672 8.844 1 97.25 75 PHE A N 1
ATOM 560 C CA . PHE A 1 75 ? 5.062 6.629 8.688 1 97.25 75 PHE A CA 1
ATOM 561 C C . PHE A 1 75 ? 3.848 6.918 9.562 1 97.25 75 PHE A C 1
ATOM 563 O O . PHE A 1 75 ? 3.986 7.215 10.75 1 97.25 75 PHE A O 1
ATOM 570 N N . ILE A 1 76 ? 2.645 6.707 8.945 1 98.44 76 ILE A N 1
ATOM 571 C CA . ILE A 1 76 ? 1.425 6.742 9.75 1 98.44 76 ILE A CA 1
ATOM 572 C C . ILE A 1 76 ? 0.384 5.805 9.141 1 98.44 76 ILE A C 1
ATOM 574 O O . ILE A 1 76 ? 0.248 5.723 7.918 1 98.44 76 ILE A O 1
ATOM 578 N N . TYR A 1 77 ? -0.273 5.047 9.961 1 98 77 TYR A N 1
ATOM 579 C CA . TYR A 1 77 ? -1.401 4.172 9.664 1 98 77 TYR A CA 1
ATOM 580 C C . TYR A 1 77 ? -2.592 4.492 10.562 1 98 77 TYR A C 1
ATOM 582 O O . TYR A 1 77 ? -2.506 4.367 11.781 1 98 77 TYR A O 1
ATOM 590 N N . PHE A 1 78 ? -3.729 4.934 9.961 1 98.25 78 PHE A N 1
ATOM 591 C CA . PHE A 1 78 ? -4.863 5.355 10.773 1 98.25 78 PHE A CA 1
ATOM 592 C C . PHE A 1 78 ? -6.176 5.062 10.055 1 98.25 78 PHE A C 1
ATOM 594 O O . PHE A 1 78 ? -6.18 4.691 8.883 1 98.25 78 PHE A O 1
ATOM 601 N N . CYS A 1 79 ? -7.273 5.219 10.805 1 97.56 79 CYS A N 1
ATOM 602 C CA . CYS A 1 79 ? -8.617 4.992 10.281 1 97.56 79 CYS A CA 1
ATOM 603 C C . CYS A 1 79 ? -9.453 6.266 10.352 1 97.56 79 CYS A C 1
ATOM 605 O O . CYS A 1 79 ? -9.352 7.027 11.32 1 97.56 79 CYS A O 1
ATOM 607 N N . LEU A 1 80 ? -10.148 6.477 9.398 1 96.69 80 LEU A N 1
ATOM 608 C CA . LEU A 1 80 ? -11.133 7.559 9.328 1 96.69 80 LEU A CA 1
ATOM 609 C C . LEU A 1 80 ? -12.359 7.125 8.539 1 96.69 80 LEU A C 1
ATOM 611 O O . LEU A 1 80 ? -12.242 6.684 7.391 1 96.69 80 LEU A O 1
ATOM 615 N N . GLU A 1 81 ? -13.492 7.238 9.195 1 92 81 GLU A N 1
ATOM 616 C CA . GLU A 1 81 ? -14.719 6.688 8.641 1 92 81 GLU A CA 1
ATOM 617 C C . GLU A 1 81 ? -14.594 5.188 8.398 1 92 81 GLU A C 1
ATOM 619 O O . GLU A 1 81 ? -14.242 4.434 9.305 1 92 81 GLU A O 1
ATOM 624 N N . SER A 1 82 ? -14.844 4.77 7.254 1 94 82 SER A N 1
ATOM 625 C CA . SER A 1 82 ? -14.805 3.334 6.992 1 94 82 SER A CA 1
ATOM 626 C C . SER A 1 82 ? -13.492 2.936 6.312 1 94 82 SER A C 1
ATOM 628 O O . SER A 1 82 ? -13.328 1.783 5.906 1 94 82 SER A O 1
ATOM 630 N N . LEU A 1 83 ? -12.562 3.904 6.266 1 96.88 83 LEU A N 1
ATOM 631 C CA . LEU A 1 83 ? -11.352 3.631 5.508 1 96.88 83 LEU A CA 1
ATOM 632 C C . LEU A 1 83 ? -10.125 3.643 6.418 1 96.88 83 LEU A C 1
ATOM 634 O O . LEU A 1 83 ? -10.102 4.359 7.422 1 96.88 83 LEU A O 1
ATOM 638 N N . SER A 1 84 ? -9.141 2.855 6.012 1 97.56 84 SER A N 1
ATOM 639 C CA . SER A 1 84 ? -7.793 2.926 6.562 1 97.56 84 SER A CA 1
ATOM 640 C C . SER A 1 84 ? -6.844 3.652 5.613 1 97.56 84 SER A C 1
ATOM 642 O O . SER A 1 84 ? -6.973 3.541 4.395 1 97.56 84 SER A O 1
ATOM 644 N N . PHE A 1 85 ? -5.934 4.344 6.215 1 98.12 85 PHE A N 1
ATOM 645 C CA . PHE A 1 85 ? -4.965 5.152 5.484 1 98.12 85 PHE A CA 1
ATOM 646 C C . PHE A 1 85 ? -3.541 4.758 5.859 1 98.12 85 PHE A C 1
ATOM 648 O O . PHE A 1 85 ? -3.197 4.707 7.043 1 98.12 85 PHE A O 1
ATOM 655 N N . LEU A 1 86 ? -2.736 4.469 4.887 1 98 86 LEU A N 1
ATOM 656 C CA . LEU A 1 86 ? -1.309 4.203 5.031 1 98 86 LEU A CA 1
ATOM 657 C C . LEU A 1 86 ? -0.485 5.215 4.242 1 98 86 LEU A C 1
ATOM 659 O O . LEU A 1 86 ? -0.585 5.281 3.016 1 98 86 LEU A O 1
ATOM 663 N N . LEU A 1 87 ? 0.289 6.035 4.941 1 98.25 87 LEU A N 1
ATOM 664 C CA . LEU A 1 87 ? 1.107 7.094 4.359 1 98.25 87 LEU A CA 1
ATOM 665 C C . LEU A 1 87 ? 2.545 7.008 4.863 1 98.25 87 LEU A C 1
ATOM 667 O O . LEU A 1 87 ? 2.779 6.926 6.07 1 98.25 87 LEU A O 1
ATOM 671 N N . PHE A 1 88 ? 3.494 6.957 3.895 1 96.75 88 PHE A N 1
ATOM 672 C CA . PHE A 1 88 ? 4.887 6.82 4.309 1 96.75 88 PHE A CA 1
ATOM 673 C C . PHE A 1 88 ? 5.828 7.285 3.203 1 96.75 88 PHE A C 1
ATOM 675 O O . PHE A 1 88 ? 5.422 7.41 2.047 1 96.75 88 PHE A O 1
ATOM 682 N N . LYS A 1 89 ? 7.059 7.613 3.609 1 94.19 89 LYS A N 1
ATOM 683 C CA . LYS A 1 89 ? 8.148 7.844 2.666 1 94.19 89 LYS A CA 1
ATOM 684 C C . LYS A 1 89 ? 9.117 6.66 2.641 1 94.19 89 LYS A C 1
ATOM 686 O O . LYS A 1 89 ? 9.312 5.996 3.658 1 94.19 89 LYS A O 1
ATOM 691 N N . VAL A 1 90 ? 9.562 6.406 1.46 1 88.94 90 VAL A N 1
ATOM 692 C CA . VAL A 1 90 ? 10.609 5.391 1.338 1 88.94 90 VAL A CA 1
ATOM 693 C C . VAL A 1 90 ? 11.953 6.059 1.073 1 88.94 90 VAL A C 1
ATOM 695 O O . VAL A 1 90 ? 12.039 7.008 0.288 1 88.94 90 VAL A O 1
ATOM 698 N N . GLY A 1 91 ? 12.969 5.867 1.934 1 74.12 91 GLY A N 1
ATOM 699 C CA . GLY A 1 91 ? 14.289 6.465 1.773 1 74.12 91 GLY A CA 1
ATOM 700 C C . GLY A 1 91 ? 15.023 5.973 0.539 1 74.12 91 GLY A C 1
ATOM 701 O O . GLY A 1 91 ? 14.641 4.957 -0.05 1 74.12 91 GLY A O 1
ATOM 702 N N . PRO A 1 92 ? 16.016 6.938 0.04 1 58.03 92 PRO A N 1
ATOM 703 C CA . PRO A 1 92 ? 16.875 6.445 -1.041 1 58.03 92 PRO A CA 1
ATOM 704 C C . PRO A 1 92 ? 17.531 5.113 -0.705 1 58.03 92 PRO A C 1
ATOM 706 O O . PRO A 1 92 ? 17.859 4.852 0.459 1 58.03 92 PRO A O 1
ATOM 709 N N . SER A 1 93 ? 17.062 3.979 -1.298 1 46.81 93 SER A N 1
ATOM 710 C CA . SER A 1 93 ? 17.844 2.766 -1.092 1 46.81 93 SER A CA 1
ATOM 711 C C . SER A 1 93 ? 19.344 3.074 -1.03 1 46.81 93 SER A C 1
ATOM 713 O O . SER A 1 93 ? 19.859 3.818 -1.862 1 46.81 93 SER A O 1
ATOM 715 N N . ALA A 1 94 ? 19.922 3.217 0.164 1 39.12 94 ALA A N 1
ATOM 716 C CA . ALA A 1 94 ? 21.375 3.43 0.254 1 39.12 94 ALA A CA 1
ATOM 717 C C . ALA A 1 94 ? 22.125 2.557 -0.75 1 39.12 94 ALA A C 1
ATOM 719 O O . ALA A 1 94 ? 22.031 1.327 -0.696 1 39.12 94 ALA A O 1
ATOM 720 N N . PHE A 1 95 ? 22.234 2.939 -2.002 1 28.72 95 PHE A N 1
ATOM 721 C CA . PHE A 1 95 ? 23.375 2.348 -2.688 1 28.72 95 PHE A CA 1
ATOM 722 C C . PHE A 1 95 ? 24.672 2.668 -1.956 1 28.72 95 PHE A C 1
ATOM 724 O O . PHE A 1 95 ? 24.781 3.705 -1.299 1 28.72 95 PHE A O 1
ATOM 731 N N . MET B 1 1 ? -8.57 -26.922 -3.701 1 35.41 1 MET B N 1
ATOM 732 C CA . MET B 1 1 ? -8.703 -25.469 -3.551 1 35.41 1 MET B CA 1
ATOM 733 C C . MET B 1 1 ? -8.461 -24.766 -4.879 1 35.41 1 MET B C 1
ATOM 735 O O . MET B 1 1 ? -7.406 -24.938 -5.492 1 35.41 1 MET B O 1
ATOM 739 N N . LEU B 1 2 ? -9.367 -24.594 -5.727 1 44.06 2 LEU B N 1
ATOM 740 C CA . LEU B 1 2 ? -9.289 -24.156 -7.117 1 44.06 2 LEU B CA 1
ATOM 741 C C . LEU B 1 2 ? -8.445 -22.891 -7.242 1 44.06 2 LEU B C 1
ATOM 743 O O . LEU B 1 2 ? -8.789 -21.844 -6.672 1 44.06 2 LEU B O 1
ATOM 747 N N . GLU B 1 3 ? -7.102 -22.984 -7.227 1 55.72 3 GLU B N 1
ATOM 748 C CA . GLU B 1 3 ? -6.105 -21.906 -7.293 1 55.72 3 GLU B CA 1
ATOM 749 C C . GLU B 1 3 ? -6.488 -20.875 -8.344 1 55.72 3 GLU B C 1
ATOM 751 O O . GLU B 1 3 ? -6.711 -21.203 -9.508 1 55.72 3 GLU B O 1
ATOM 756 N N . GLY B 1 4 ? -7.422 -19.938 -7.988 1 67.62 4 GLY B N 1
ATOM 757 C CA . GLY B 1 4 ? -7.848 -18.906 -8.938 1 67.62 4 GLY B CA 1
ATOM 758 C C . GLY B 1 4 ? -6.711 -18.375 -9.789 1 67.62 4 GLY B C 1
ATOM 759 O O . GLY B 1 4 ? -5.547 -18.438 -9.383 1 67.62 4 GLY B O 1
ATOM 760 N N . LYS B 1 5 ? -6.98 -18.297 -11.062 1 88.94 5 LYS B N 1
ATOM 761 C CA . LYS B 1 5 ? -6.008 -17.703 -11.977 1 88.94 5 LYS B CA 1
ATOM 762 C C . LYS B 1 5 ? -5.746 -16.234 -11.641 1 88.94 5 LYS B C 1
ATOM 764 O O . LYS B 1 5 ? -6.688 -15.477 -11.398 1 88.94 5 LYS B O 1
ATOM 769 N N . ALA B 1 6 ? -4.461 -15.961 -11.516 1 95.25 6 ALA B N 1
ATOM 770 C CA . ALA B 1 6 ? -4.094 -14.562 -11.297 1 95.25 6 ALA B CA 1
ATOM 771 C C . ALA B 1 6 ? -4.418 -13.711 -12.523 1 95.25 6 ALA B C 1
ATOM 773 O O . ALA B 1 6 ? -4.223 -14.148 -13.656 1 95.25 6 ALA B O 1
ATOM 774 N N . VAL B 1 7 ? -4.996 -12.539 -12.297 1 96.94 7 VAL B N 1
ATOM 775 C CA . VAL B 1 7 ? -5.324 -11.602 -13.375 1 96.94 7 VAL B CA 1
ATOM 776 C C . VAL B 1 7 ? -4.582 -10.289 -13.156 1 96.94 7 VAL B C 1
ATOM 778 O O . VAL B 1 7 ? -4.863 -9.562 -12.195 1 96.94 7 VAL B O 1
ATOM 781 N N . ILE B 1 8 ? -3.729 -10 -14.086 1 97.5 8 ILE B N 1
ATOM 782 C CA . ILE B 1 8 ? -2.971 -8.758 -14 1 97.5 8 ILE B CA 1
ATOM 783 C C . ILE B 1 8 ? -3.844 -7.586 -14.445 1 97.5 8 ILE B C 1
ATOM 785 O O . ILE B 1 8 ? -4.441 -7.625 -15.523 1 97.5 8 ILE B O 1
ATOM 789 N N . GLN B 1 9 ? -3.91 -6.617 -13.586 1 97.19 9 GLN B N 1
ATOM 790 C CA . GLN B 1 9 ? -4.672 -5.414 -13.906 1 97.19 9 GLN B 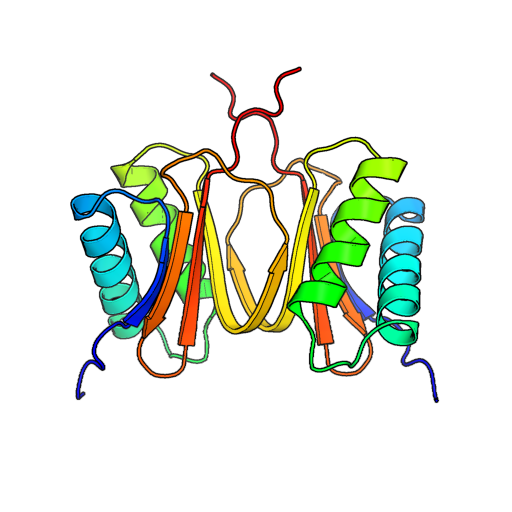CA 1
ATOM 791 C C . GLN B 1 9 ? -3.779 -4.348 -14.531 1 97.19 9 GLN B C 1
ATOM 793 O O . GLN B 1 9 ? -4.156 -3.717 -15.523 1 97.19 9 GLN B O 1
ATOM 798 N N . GLU B 1 10 ? -2.65 -4.047 -13.992 1 97.25 10 GLU B N 1
ATOM 799 C CA . GLU B 1 10 ? -1.667 -3.082 -14.469 1 97.25 10 GLU B CA 1
ATOM 800 C C . GLU B 1 10 ? -0.247 -3.527 -14.133 1 97.25 10 GLU B C 1
ATOM 802 O O . GLU B 1 10 ? -0.001 -4.07 -13.055 1 97.25 10 GLU B O 1
ATOM 807 N N . THR B 1 11 ? 0.686 -3.322 -15.117 1 98 11 THR B N 1
ATOM 808 C CA . THR B 1 11 ? 2.072 -3.68 -14.844 1 98 11 THR B CA 1
ATOM 809 C C . THR B 1 11 ? 3.014 -3.014 -15.844 1 98 11 THR B C 1
ATOM 811 O O . THR B 1 11 ? 2.615 -2.707 -16.969 1 98 11 THR B O 1
ATOM 814 N N . ASP B 1 12 ? 4.16 -2.678 -15.352 1 97.5 12 ASP B N 1
ATOM 815 C CA . ASP B 1 12 ? 5.258 -2.363 -16.266 1 97.5 12 ASP B CA 1
ATOM 816 C C . ASP B 1 12 ? 6.445 -3.299 -16.031 1 97.5 12 ASP B C 1
ATOM 818 O O . ASP B 1 12 ? 7.547 -3.039 -16.516 1 97.5 12 ASP B O 1
ATOM 822 N N . MET B 1 13 ? 6.215 -4.395 -15.305 1 97 13 MET B N 1
ATOM 823 C CA . MET B 1 13 ? 7.23 -5.391 -14.969 1 97 13 MET B CA 1
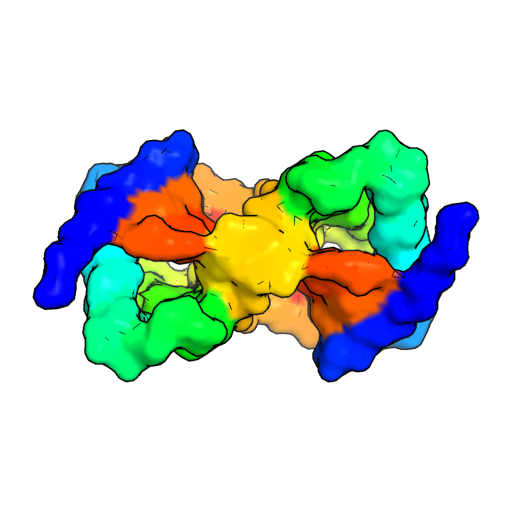ATOM 824 C C . MET B 1 13 ? 7.473 -6.336 -16.141 1 97 13 MET B C 1
ATOM 826 O O . MET B 1 13 ? 6.539 -6.684 -16.859 1 97 13 MET B O 1
ATOM 830 N N . PRO B 1 14 ? 8.719 -6.801 -16.266 1 97.5 14 PRO B N 1
ATOM 831 C CA . PRO B 1 14 ? 8.953 -7.828 -17.281 1 97.5 14 PRO B CA 1
ATOM 832 C C . PRO B 1 14 ? 8.203 -9.125 -17 1 97.5 14 PRO B C 1
ATOM 834 O O . PRO B 1 14 ? 7.93 -9.445 -15.836 1 97.5 14 PRO B O 1
ATOM 837 N N . SER B 1 15 ? 7.969 -9.891 -18.047 1 97.5 15 SER B N 1
ATOM 838 C CA . SER B 1 15 ? 7.102 -11.062 -17.984 1 97.5 15 SER B CA 1
ATOM 839 C C . SER B 1 15 ? 7.598 -12.07 -16.969 1 97.5 15 SER B C 1
ATOM 841 O O . SER B 1 15 ? 6.805 -12.648 -16.219 1 97.5 15 SER B O 1
ATOM 843 N N . MET B 1 16 ? 8.844 -12.305 -16.969 1 97 16 MET B N 1
ATOM 844 C CA . MET B 1 16 ? 9.398 -13.273 -16.031 1 97 16 MET B CA 1
ATOM 845 C C . MET B 1 16 ? 9.148 -12.836 -14.586 1 97 16 MET B C 1
ATOM 847 O O . MET B 1 16 ? 8.805 -13.656 -13.734 1 97 16 MET B O 1
ATOM 851 N N . MET B 1 17 ? 9.352 -11.625 -14.312 1 97.62 17 MET B N 1
ATOM 852 C CA . MET B 1 17 ? 9.148 -11.07 -12.977 1 97.62 17 MET B CA 1
ATOM 853 C C . MET B 1 17 ? 7.672 -11.102 -12.594 1 97.62 17 MET B C 1
ATOM 855 O O . MET B 1 17 ? 7.336 -11.336 -11.43 1 97.62 17 MET B O 1
ATOM 859 N N . GLN B 1 18 ? 6.789 -10.898 -13.57 1 98.19 18 GLN B N 1
ATOM 860 C CA . GLN B 1 18 ? 5.355 -11.016 -13.328 1 98.19 18 GLN B CA 1
ATOM 861 C C . GLN B 1 18 ? 4.996 -12.422 -12.844 1 98.19 18 GLN B C 1
ATOM 863 O O . GLN B 1 18 ? 4.246 -12.578 -11.883 1 98.19 18 GLN B O 1
ATOM 868 N N . ALA B 1 19 ? 5.57 -13.352 -13.539 1 97.56 19 ALA B N 1
ATOM 869 C CA . ALA B 1 19 ? 5.312 -14.75 -13.188 1 97.56 19 ALA B CA 1
ATOM 870 C C . ALA B 1 19 ? 5.801 -15.055 -11.773 1 97.56 19 ALA B C 1
ATOM 872 O O . ALA B 1 19 ? 5.121 -15.75 -11.008 1 97.56 19 ALA B O 1
ATOM 873 N N . GLN B 1 20 ? 6.934 -14.531 -11.477 1 97.81 20 GLN B N 1
ATOM 874 C CA . GLN B 1 20 ? 7.48 -14.727 -10.141 1 97.81 20 GLN B CA 1
ATOM 875 C C . GLN B 1 20 ? 6.574 -14.109 -9.078 1 97.81 20 GLN B C 1
ATOM 877 O O . GLN B 1 20 ? 6.359 -14.703 -8.023 1 97.81 20 GLN B O 1
ATOM 882 N N . ALA B 1 21 ? 6.055 -12.922 -9.328 1 98.25 21 ALA B N 1
ATOM 883 C CA . ALA B 1 21 ? 5.156 -12.258 -8.391 1 98.25 21 ALA B CA 1
ATOM 884 C C . ALA B 1 21 ? 3.906 -13.094 -8.133 1 98.25 21 ALA B C 1
ATOM 886 O O . ALA B 1 21 ? 3.484 -13.258 -6.988 1 98.25 21 ALA B O 1
ATOM 887 N N . MET B 1 22 ? 3.4 -13.648 -9.211 1 97.94 22 MET B N 1
ATOM 888 C CA . MET B 1 22 ? 2.178 -14.438 -9.094 1 97.94 22 MET B CA 1
ATOM 889 C C . MET B 1 22 ? 2.443 -15.742 -8.359 1 97.94 22 MET B C 1
ATOM 891 O O . MET B 1 22 ? 1.609 -16.203 -7.574 1 97.94 22 MET B O 1
ATOM 895 N N . VAL B 1 23 ? 3.566 -16.312 -8.586 1 97.06 23 VAL B N 1
ATOM 896 C CA . VAL B 1 23 ? 3.949 -17.531 -7.887 1 97.06 23 VAL B CA 1
ATOM 897 C C . VAL B 1 23 ? 4.129 -17.25 -6.398 1 97.06 23 VAL B C 1
ATOM 899 O O . VAL B 1 23 ? 3.67 -18.016 -5.551 1 97.06 23 VAL B O 1
ATOM 902 N N . CYS B 1 24 ? 4.812 -16.141 -6.074 1 97.81 24 CYS B N 1
ATOM 903 C CA . CYS B 1 24 ? 5.008 -15.758 -4.684 1 97.81 24 CYS B CA 1
ATOM 904 C C . CYS B 1 24 ? 3.668 -15.555 -3.98 1 97.81 24 CYS B C 1
ATOM 906 O O . CYS B 1 24 ? 3.502 -15.961 -2.826 1 97.81 24 CYS B O 1
ATOM 908 N N . ALA B 1 25 ? 2.732 -14.93 -4.664 1 98 25 ALA B N 1
ATOM 909 C CA . ALA B 1 25 ? 1.404 -14.703 -4.098 1 98 25 ALA B CA 1
ATOM 910 C C . ALA B 1 25 ? 0.688 -16.016 -3.836 1 98 25 ALA B C 1
ATOM 912 O O . ALA B 1 25 ? 0.076 -16.203 -2.781 1 98 25 ALA B O 1
ATOM 913 N N . SER B 1 26 ? 0.829 -16.938 -4.793 1 97.25 26 SER B N 1
ATOM 914 C CA . SER B 1 26 ? 0.213 -18.25 -4.633 1 97.25 26 SER B CA 1
ATOM 915 C C . SER B 1 26 ? 0.805 -19 -3.441 1 97.25 26 SER B C 1
ATOM 917 O O . SER B 1 26 ? 0.075 -19.625 -2.666 1 97.25 26 SER B O 1
ATOM 919 N N . GLN B 1 27 ? 2.078 -18.906 -3.34 1 97.38 27 GLN B N 1
ATOM 920 C CA . GLN B 1 27 ? 2.758 -19.531 -2.213 1 97.38 27 GLN B CA 1
ATOM 921 C C . GLN B 1 27 ? 2.305 -18.922 -0.889 1 97.38 27 GLN B C 1
ATOM 923 O O . GLN B 1 27 ? 2.09 -19.641 0.09 1 97.38 27 GLN B O 1
ATOM 928 N N . ALA B 1 28 ? 2.232 -17.656 -0.859 1 97.81 28 ALA B N 1
ATOM 929 C CA . ALA B 1 28 ? 1.8 -16.969 0.361 1 97.81 28 ALA B CA 1
ATOM 930 C C . ALA B 1 28 ? 0.404 -17.422 0.775 1 97.81 28 ALA B C 1
ATOM 932 O O . ALA B 1 28 ? 0.135 -17.625 1.962 1 97.81 28 ALA B O 1
ATOM 933 N N . LEU B 1 29 ? -0.482 -17.641 -0.199 1 96.5 29 LEU B N 1
ATOM 934 C CA . L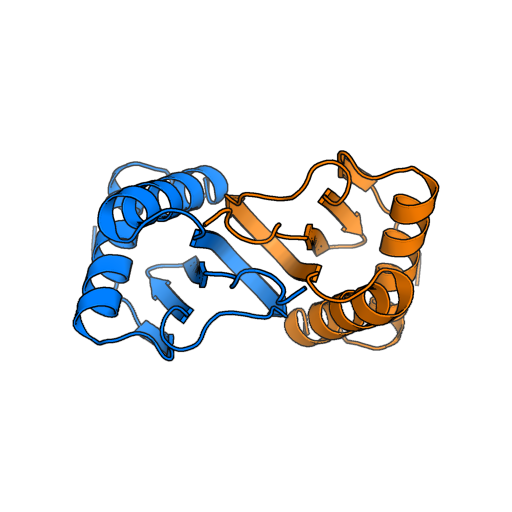EU B 1 29 ? -1.855 -18.031 0.089 1 96.5 29 LEU B CA 1
ATOM 935 C C . LEU B 1 29 ? -1.913 -19.484 0.569 1 96.5 29 LEU B C 1
ATOM 937 O O . LEU B 1 29 ? -2.906 -19.906 1.164 1 96.5 29 LEU B O 1
ATOM 941 N N . ASP B 1 30 ? -0.865 -20.266 0.239 1 96.06 30 ASP B N 1
ATOM 942 C CA . ASP B 1 30 ? -0.758 -21.625 0.761 1 96.06 30 ASP B CA 1
ATOM 943 C C . ASP B 1 30 ? -0.303 -21.625 2.219 1 96.06 30 ASP B C 1
ATOM 945 O O . ASP B 1 30 ? -0.6 -22.547 2.969 1 96.06 30 ASP B O 1
ATOM 949 N N . LEU B 1 31 ? 0.347 -20.531 2.607 1 97.38 31 LEU B N 1
ATOM 950 C CA . LEU B 1 31 ? 0.998 -20.484 3.914 1 97.38 31 LEU B CA 1
ATOM 951 C C . LEU B 1 31 ? 0.134 -19.75 4.926 1 97.38 31 LEU B C 1
ATOM 953 O O . LEU B 1 31 ? 0.201 -20.016 6.125 1 97.38 31 LEU B O 1
ATOM 957 N N . TYR B 1 32 ? -0.641 -18.781 4.445 1 97.06 32 TYR B N 1
ATOM 958 C CA . TYR B 1 32 ? -1.377 -17.891 5.348 1 97.06 32 TYR B CA 1
ATOM 959 C C . TYR B 1 32 ? -2.861 -17.875 4.996 1 97.06 32 TYR B C 1
ATOM 961 O O . TYR B 1 32 ? -3.234 -18.094 3.842 1 97.06 32 TYR B O 1
ATOM 969 N N . ASP B 1 33 ? -3.645 -17.547 6.062 1 96.06 33 ASP B N 1
ATOM 970 C CA . ASP B 1 33 ? -5.066 -17.312 5.816 1 96.06 33 ASP B CA 1
ATOM 971 C C . ASP B 1 33 ? -5.285 -16.078 4.945 1 96.06 33 ASP B C 1
ATOM 973 O O . ASP B 1 33 ? -4.586 -15.078 5.094 1 96.06 33 ASP B O 1
ATOM 977 N N . VAL B 1 34 ? -6.234 -16.172 4.117 1 93.81 34 VAL B N 1
ATOM 978 C CA . VAL B 1 34 ? -6.547 -15.102 3.17 1 93.81 34 VAL B CA 1
ATOM 979 C C . VAL B 1 34 ? -6.836 -13.805 3.926 1 93.81 34 VAL B C 1
ATOM 981 O O . VAL B 1 34 ? -6.672 -12.711 3.383 1 93.81 34 VAL B O 1
ATOM 984 N N . SER B 1 35 ? -7.246 -13.883 5.188 1 93.5 35 SER B N 1
ATOM 985 C CA . SER B 1 35 ? -7.547 -12.695 5.988 1 93.5 35 SER B CA 1
ATOM 986 C C . SER B 1 35 ? -6.27 -12.055 6.523 1 93.5 35 SER B C 1
ATOM 988 O O . SER B 1 35 ? -6.297 -10.922 7.012 1 93.5 35 SER B O 1
ATOM 990 N N . ASP B 1 36 ? -5.164 -12.742 6.484 1 96.38 36 ASP B N 1
ATOM 991 C CA . ASP B 1 36 ? -3.9 -12.242 7.016 1 96.38 36 ASP B CA 1
ATOM 992 C C . ASP B 1 36 ? -3.121 -11.469 5.953 1 96.38 36 ASP B C 1
ATOM 994 O O . ASP B 1 36 ? -1.964 -11.789 5.672 1 96.38 36 ASP B O 1
ATOM 998 N N . CYS B 1 37 ? -3.682 -10.398 5.527 1 97.06 37 CYS B N 1
ATOM 999 C CA . CYS B 1 37 ? -3.139 -9.633 4.414 1 97.06 37 CYS B CA 1
ATOM 1000 C C . CYS B 1 37 ? -1.724 -9.148 4.719 1 97.06 37 CYS B C 1
ATOM 1002 O O . CYS B 1 37 ? -0.867 -9.125 3.836 1 97.06 37 CYS B O 1
ATOM 1004 N N . ARG B 1 38 ? -1.511 -8.82 5.898 1 96.25 38 ARG B N 1
ATOM 1005 C CA . ARG B 1 38 ? -0.199 -8.305 6.277 1 96.25 38 ARG B CA 1
ATOM 1006 C C . ARG B 1 38 ? 0.87 -9.383 6.156 1 96.25 38 ARG B C 1
ATOM 1008 O O . ARG B 1 38 ? 1.959 -9.133 5.637 1 96.25 38 ARG B O 1
ATOM 1015 N N . CYS B 1 39 ? 0.636 -10.523 6.641 1 97.88 39 CYS B N 1
ATOM 1016 C CA . CYS B 1 39 ? 1.601 -11.617 6.57 1 97.88 39 CYS B CA 1
ATOM 1017 C C . CYS B 1 39 ? 1.831 -12.047 5.125 1 97.88 39 CYS B C 1
ATOM 1019 O O . CYS B 1 39 ? 2.957 -12.367 4.742 1 97.88 39 CYS B O 1
ATOM 1021 N N . ILE B 1 40 ? 0.774 -12.055 4.391 1 98.12 40 ILE B N 1
ATOM 1022 C CA . ILE B 1 40 ? 0.889 -12.375 2.973 1 98.12 40 ILE B CA 1
ATOM 1023 C C . ILE B 1 40 ? 1.799 -11.359 2.287 1 98.12 40 ILE B C 1
ATOM 1025 O O . ILE B 1 40 ? 2.73 -11.734 1.569 1 98.12 40 ILE B O 1
ATOM 1029 N N . ALA B 1 41 ? 1.556 -10.148 2.531 1 98.44 41 ALA B N 1
ATOM 1030 C CA . ALA B 1 41 ? 2.387 -9.086 1.964 1 98.44 41 ALA B CA 1
ATOM 1031 C C . ALA B 1 41 ? 3.84 -9.234 2.406 1 98.44 41 ALA B C 1
ATOM 1033 O O . ALA B 1 41 ? 4.762 -9.039 1.609 1 98.44 41 ALA B O 1
ATOM 1034 N N . ALA B 1 42 ? 4.023 -9.562 3.654 1 98.31 42 ALA B N 1
ATOM 1035 C CA . ALA B 1 42 ? 5.371 -9.734 4.195 1 98.31 42 ALA B CA 1
ATOM 1036 C C . ALA B 1 42 ? 6.129 -10.828 3.447 1 98.31 42 ALA B C 1
ATOM 1038 O O . ALA B 1 42 ? 7.301 -10.656 3.105 1 98.31 42 ALA B O 1
ATOM 1039 N N . HIS B 1 43 ? 5.449 -11.852 3.201 1 98.31 43 HIS B N 1
ATOM 1040 C CA . HIS B 1 43 ? 6.074 -12.961 2.496 1 98.31 43 HIS B CA 1
ATOM 1041 C C . HIS B 1 43 ? 6.539 -12.539 1.106 1 98.31 43 HIS B C 1
ATOM 1043 O O . HIS B 1 43 ? 7.684 -12.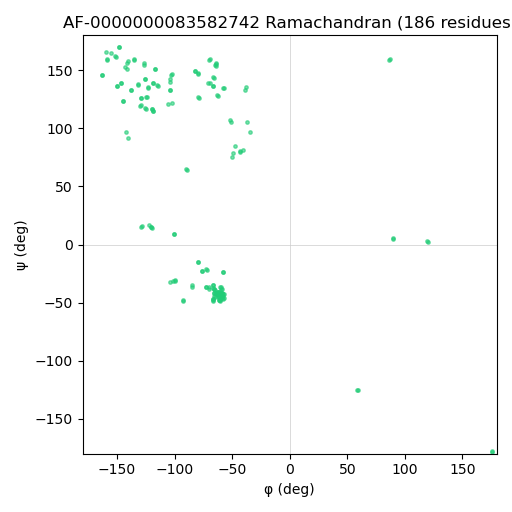797 0.727 1 98.31 43 HIS B O 1
ATOM 1049 N N . ILE B 1 44 ? 5.676 -11.883 0.4 1 98.31 44 ILE B N 1
ATOM 1050 C CA . ILE B 1 44 ? 5.957 -11.5 -0.978 1 98.31 44 ILE B CA 1
ATOM 1051 C C . ILE B 1 44 ? 7.09 -10.477 -1.007 1 98.31 44 ILE B C 1
ATOM 1053 O O . ILE B 1 44 ? 8.023 -10.602 -1.798 1 98.31 44 ILE B O 1
ATOM 1057 N N . LYS B 1 45 ? 6.957 -9.516 -0.195 1 97.81 45 LYS B N 1
ATOM 1058 C CA . LYS B 1 45 ? 7.969 -8.469 -0.138 1 97.81 45 LYS B CA 1
ATOM 1059 C C . LYS B 1 45 ? 9.352 -9.047 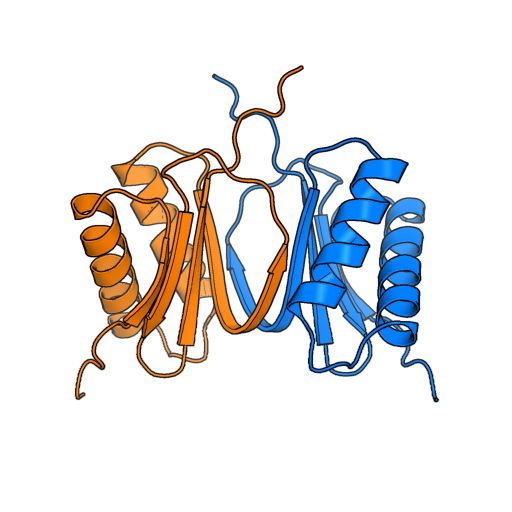0.164 1 97.81 45 LYS B C 1
ATOM 1061 O O . LYS B 1 45 ? 10.336 -8.672 -0.468 1 97.81 45 LYS B O 1
ATOM 1066 N N . LYS B 1 46 ? 9.484 -9.914 1.115 1 97.69 46 LYS B N 1
ATOM 1067 C CA . LYS B 1 46 ? 10.758 -10.508 1.512 1 97.69 46 LYS B CA 1
ATOM 1068 C C . LYS B 1 46 ? 11.32 -11.391 0.4 1 97.69 46 LYS B C 1
ATOM 1070 O O . LYS B 1 46 ? 12.523 -11.367 0.136 1 97.69 46 LYS B O 1
ATOM 1075 N N . GLU B 1 47 ? 10.484 -12.141 -0.22 1 97.81 47 GLU B N 1
ATOM 1076 C CA . GLU B 1 47 ? 10.93 -12.984 -1.322 1 97.81 47 GLU B CA 1
ATOM 1077 C C . GLU B 1 47 ? 11.484 -12.141 -2.469 1 97.81 47 GLU B C 1
ATOM 1079 O O . GLU B 1 47 ? 12.508 -12.492 -3.064 1 97.81 47 GLU B O 1
ATOM 1084 N N . PHE B 1 48 ? 10.852 -11.078 -2.76 1 97.5 48 PHE B N 1
ATOM 1085 C CA . PHE B 1 48 ? 11.305 -10.242 -3.863 1 97.5 48 PHE B CA 1
ATOM 1086 C C . PHE B 1 48 ? 12.57 -9.492 -3.486 1 97.5 48 PHE B C 1
ATOM 1088 O O . PHE B 1 48 ? 13.438 -9.266 -4.332 1 97.5 48 PHE B O 1
ATOM 1095 N N . ASP B 1 49 ? 12.641 -9.094 -2.273 1 96.19 49 ASP B N 1
ATOM 1096 C CA . ASP B 1 49 ? 13.898 -8.523 -1.819 1 96.19 49 ASP B CA 1
ATOM 1097 C C . ASP B 1 49 ? 15.0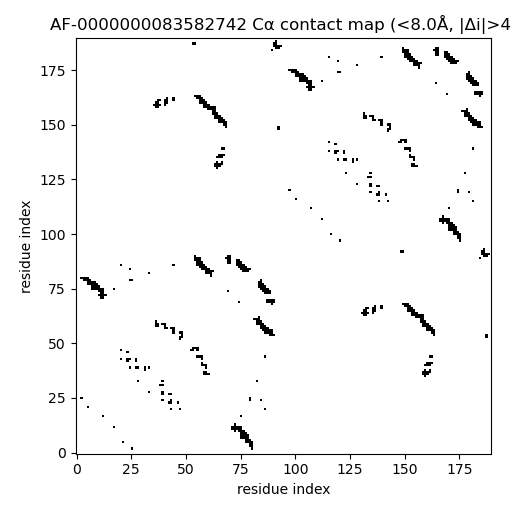55 -9.508 -2.016 1 96.19 49 ASP B C 1
ATOM 1099 O O . ASP B 1 49 ? 16.141 -9.117 -2.451 1 96.19 49 ASP B O 1
ATOM 1103 N N . LYS B 1 50 ? 14.805 -10.703 -1.701 1 97.06 50 LYS B N 1
ATOM 1104 C CA . LYS B 1 50 ? 15.82 -11.75 -1.833 1 97.06 50 LYS B CA 1
ATOM 1105 C C . LYS B 1 50 ? 16.172 -11.984 -3.299 1 97.06 50 LYS B C 1
ATOM 1107 O O . LYS B 1 50 ? 17.344 -12.109 -3.648 1 97.06 50 LYS B O 1
ATOM 1112 N N . MET B 1 51 ? 15.172 -11.922 -4.105 1 96.5 51 MET B N 1
ATOM 1113 C CA . MET B 1 51 ? 15.344 -12.305 -5.504 1 96.5 51 MET B CA 1
ATOM 1114 C C . MET B 1 51 ? 15.883 -11.133 -6.324 1 96.5 51 MET B C 1
ATOM 1116 O O . MET B 1 51 ? 16.656 -11.336 -7.266 1 96.5 51 MET B O 1
ATOM 1120 N N . HIS B 1 52 ? 15.453 -9.961 -6 1 95.31 52 HIS B N 1
ATOM 1121 C CA . HIS B 1 52 ? 15.688 -8.852 -6.918 1 95.31 52 HIS B CA 1
ATOM 1122 C C . HIS B 1 52 ? 16.328 -7.664 -6.199 1 95.31 52 HIS B C 1
ATOM 1124 O O . HIS B 1 52 ? 16.312 -6.543 -6.711 1 95.31 52 HIS B O 1
ATOM 1130 N N . GLY B 1 53 ? 16.844 -7.871 -5.043 1 93.44 53 GLY B N 1
ATOM 1131 C CA . GLY B 1 53 ? 17.453 -6.785 -4.277 1 93.44 53 GLY B CA 1
ATOM 1132 C C . GLY B 1 53 ? 16.438 -6.031 -3.43 1 93.44 53 GLY B C 1
ATOM 1133 O O . GLY B 1 53 ? 15.258 -5.961 -3.771 1 93.44 53 GLY B O 1
ATOM 1134 N N . SER B 1 54 ? 16.891 -5.375 -2.463 1 92.06 54 SER B N 1
ATOM 1135 C CA . SER B 1 54 ? 16.031 -4.715 -1.479 1 92.06 54 SER B CA 1
ATOM 1136 C C . SER B 1 54 ? 15.305 -3.525 -2.09 1 92.06 54 SER B C 1
ATOM 1138 O O . SER B 1 54 ? 15.688 -3.033 -3.152 1 92.06 54 SER B O 1
ATOM 1140 N N . GLY B 1 55 ? 14.211 -3.102 -1.488 1 91.5 55 GLY B N 1
ATOM 1141 C CA . GLY B 1 55 ? 13.523 -1.886 -1.893 1 91.5 55 GLY B CA 1
ATOM 1142 C C . GLY B 1 55 ? 12.086 -2.129 -2.324 1 91.5 55 GLY B C 1
ATOM 1143 O O . GLY B 1 55 ? 11.391 -1.197 -2.73 1 91.5 55 GLY B O 1
ATOM 1144 N N . TRP B 1 56 ? 11.68 -3.316 -2.225 1 95.56 56 TRP B N 1
ATOM 1145 C CA . TRP B 1 56 ? 10.32 -3.641 -2.658 1 95.56 56 TRP B CA 1
ATOM 1146 C C . TRP B 1 56 ? 9.305 -3.301 -1.57 1 95.56 56 TRP B C 1
ATOM 1148 O O . TRP B 1 56 ? 9.625 -3.357 -0.379 1 95.56 56 TRP B O 1
ATOM 1158 N N . GLN B 1 57 ? 8.094 -2.939 -1.947 1 96.25 57 GLN B N 1
ATOM 1159 C CA . GLN B 1 57 ? 6.922 -2.693 -1.115 1 96.25 57 GLN B CA 1
ATOM 1160 C C . GLN B 1 57 ? 5.734 -3.537 -1.575 1 96.25 57 GLN B C 1
ATOM 1162 O O . GLN B 1 57 ? 5.535 -3.736 -2.775 1 96.25 57 GLN B O 1
ATOM 1167 N N . CYS B 1 58 ? 4.988 -4.008 -0.654 1 98.25 58 CYS B N 1
ATOM 1168 C CA . CYS B 1 58 ? 3.861 -4.852 -1.039 1 98.25 58 CYS B CA 1
ATOM 1169 C C . CYS B 1 58 ? 2.621 -4.508 -0.222 1 98.25 58 CYS B C 1
ATOM 1171 O O . CYS B 1 58 ? 2.705 -4.32 0.993 1 98.25 58 CYS B O 1
ATOM 1173 N N . VAL B 1 59 ? 1.523 -4.363 -0.88 1 98.12 59 VAL B N 1
ATOM 1174 C CA . VAL B 1 59 ? 0.211 -4.184 -0.268 1 98.12 59 VAL B CA 1
ATOM 1175 C C . VAL B 1 59 ? -0.74 -5.273 -0.761 1 98.12 59 VAL B C 1
ATOM 1177 O O . VAL B 1 59 ? -0.777 -5.582 -1.954 1 98.12 59 VAL B O 1
ATOM 1180 N N . VAL B 1 60 ? -1.477 -5.859 0.11 1 98.25 60 VAL B N 1
ATOM 1181 C CA . VAL B 1 60 ? -2.441 -6.906 -0.208 1 98.25 60 VAL B CA 1
ATOM 1182 C C . VAL B 1 60 ? -3.781 -6.594 0.458 1 98.25 60 VAL B C 1
ATOM 1184 O O . VAL B 1 60 ? -3.822 -6.164 1.612 1 98.25 60 VAL B O 1
ATOM 1187 N N . GLY B 1 61 ? -4.848 -6.832 -0.316 1 97.56 61 GLY B N 1
ATOM 1188 C CA . GLY B 1 61 ? -6.16 -6.617 0.273 1 97.56 61 GLY B CA 1
ATOM 1189 C C . GLY B 1 61 ? -7.297 -6.812 -0.713 1 97.56 61 GLY B C 1
ATOM 1190 O O . GLY B 1 61 ? -7.066 -7.18 -1.867 1 97.56 61 GLY B O 1
ATOM 1191 N N . SER B 1 62 ? -8.531 -6.621 -0.292 1 95 62 SER B N 1
ATOM 1192 C CA . SER B 1 62 ? -9.703 -6.855 -1.133 1 95 62 SER B CA 1
ATOM 1193 C C . SER B 1 62 ? -10.258 -5.547 -1.686 1 95 62 SER B C 1
ATOM 1195 O O . SER B 1 62 ? -10.875 -5.527 -2.75 1 95 62 SER B O 1
ATOM 1197 N N . ASN B 1 63 ? -10.133 -4.449 -0.94 1 93.56 63 ASN B N 1
ATOM 1198 C CA . ASN B 1 63 ? -10.648 -3.148 -1.354 1 93.56 63 ASN B CA 1
ATOM 1199 C C . ASN B 1 63 ? -9.711 -2.016 -0.951 1 93.56 63 ASN B C 1
ATOM 1201 O O . ASN B 1 63 ? -9.797 -1.5 0.165 1 93.56 63 ASN B O 1
ATOM 1205 N N . PHE B 1 64 ? -8.922 -1.641 -1.911 1 97 64 PHE B N 1
ATOM 1206 C CA . PHE B 1 64 ? -8 -0.538 -1.648 1 97 64 PHE B CA 1
ATOM 1207 C C . PHE B 1 64 ? -7.531 0.094 -2.951 1 97 64 PHE B C 1
ATOM 1209 O O . PHE B 1 64 ? -7.746 -0.46 -4.031 1 97 64 PHE B O 1
ATOM 1216 N N . GLY B 1 65 ? -6.969 1.218 -2.828 1 96 65 GLY B N 1
ATOM 1217 C CA . GLY B 1 65 ? -6.266 1.92 -3.889 1 96 65 GLY B CA 1
ATOM 1218 C C . GLY B 1 65 ? -5.012 2.623 -3.406 1 96 65 GLY B C 1
ATOM 1219 O O . GLY B 1 65 ? -4.828 2.824 -2.205 1 96 65 GLY B O 1
ATOM 1220 N N . GLY B 1 66 ? -4.156 2.82 -4.309 1 95.62 66 GLY B N 1
ATOM 1221 C CA . GLY B 1 66 ? -2.92 3.49 -3.934 1 95.62 66 GLY B CA 1
ATOM 1222 C C . GLY B 1 66 ? -2.426 4.465 -4.988 1 95.62 66 GLY B C 1
ATOM 1223 O O . GLY B 1 66 ? -2.836 4.391 -6.148 1 95.62 66 GLY B O 1
ATOM 1224 N N . PHE B 1 67 ? -1.745 5.449 -4.527 1 93.88 67 PHE B N 1
ATOM 1225 C CA . PHE B 1 67 ? -1.02 6.379 -5.383 1 93.88 67 PHE B CA 1
ATOM 1226 C C . PHE B 1 67 ? 0.422 6.535 -4.914 1 93.88 67 PHE B C 1
ATOM 1228 O O . PHE B 1 67 ? 0.67 6.91 -3.766 1 93.88 67 PHE B O 1
ATOM 1235 N N . PHE B 1 68 ? 1.312 6.176 -5.848 1 90.12 68 PHE B N 1
ATOM 1236 C CA . PHE B 1 68 ? 2.719 6.066 -5.477 1 90.12 68 PHE B CA 1
ATOM 1237 C C . PHE B 1 68 ? 3.617 6.34 -6.68 1 90.12 68 PHE B C 1
ATOM 1239 O O . PHE B 1 68 ? 3.166 6.281 -7.824 1 90.12 68 PHE B O 1
ATOM 1246 N N . THR B 1 69 ? 4.855 6.613 -6.32 1 87.88 69 THR B N 1
ATOM 1247 C CA . THR B 1 69 ? 5.898 6.695 -7.336 1 87.88 69 THR B CA 1
ATOM 1248 C C . THR B 1 69 ? 6.77 5.441 -7.312 1 87.88 69 THR B C 1
ATOM 1250 O O . THR B 1 69 ? 7.102 4.93 -6.242 1 87.88 69 THR B O 1
ATOM 1253 N N . HIS B 1 70 ? 7.031 4.859 -8.445 1 86.38 70 HIS B N 1
ATOM 1254 C CA . HIS B 1 70 ? 7.859 3.658 -8.508 1 86.38 70 HIS B CA 1
ATOM 1255 C C . HIS B 1 70 ? 8.875 3.752 -9.641 1 86.38 70 HIS B C 1
ATOM 1257 O O . HIS B 1 70 ? 8.742 4.586 -10.539 1 86.38 70 HIS B O 1
ATOM 1263 N N . CYS B 1 71 ? 9.922 2.969 -9.523 1 88.81 71 CYS B N 1
ATOM 1264 C CA . CYS B 1 71 ? 10.883 2.811 -10.617 1 88.81 71 CYS B CA 1
ATOM 1265 C C . CYS B 1 71 ? 10.266 2.047 -11.781 1 88.81 71 CYS B C 1
ATOM 1267 O O . CYS B 1 71 ? 9.555 1.062 -11.57 1 88.81 71 CYS B O 1
ATOM 1269 N N . GLN B 1 72 ? 10.594 2.551 -12.906 1 92.19 72 GLN B N 1
ATOM 1270 C CA . GLN B 1 72 ? 10.062 1.912 -14.102 1 92.19 72 GLN B CA 1
ATOM 1271 C C . GLN B 1 72 ? 10.453 0.438 -14.156 1 92.19 72 GLN B C 1
ATOM 1273 O O . GLN B 1 72 ? 11.594 0.08 -13.867 1 92.19 72 GLN B O 1
ATOM 1278 N N . GLY B 1 73 ? 9.469 -0.469 -14.484 1 95.69 73 GLY B N 1
ATOM 1279 C CA . GLY B 1 73 ? 9.727 -1.888 -14.672 1 95.69 73 GLY B CA 1
ATOM 1280 C C . GLY B 1 73 ? 9.602 -2.691 -13.391 1 95.69 73 GLY B C 1
ATOM 1281 O O . GLY B 1 73 ? 9.938 -3.877 -13.359 1 95.69 73 GLY B O 1
ATOM 1282 N N . THR B 1 74 ? 9.18 -2.047 -12.32 1 96.5 74 THR B N 1
ATOM 1283 C CA . THR B 1 74 ? 9.18 -2.75 -11.047 1 96.5 74 THR B CA 1
ATOM 1284 C C . THR B 1 74 ? 7.777 -2.781 -10.445 1 96.5 74 THR B C 1
ATOM 1286 O O . THR B 1 74 ? 7.617 -2.994 -9.242 1 96.5 74 THR B O 1
ATOM 1289 N N . PHE B 1 75 ? 6.797 -2.51 -11.25 1 97.25 75 PHE B N 1
ATOM 1290 C CA . PHE B 1 75 ? 5.445 -2.365 -10.719 1 97.25 75 PHE B CA 1
ATOM 1291 C C . PHE B 1 75 ? 4.531 -3.455 -11.266 1 97.25 75 PHE B C 1
ATOM 1293 O O . PHE B 1 75 ? 4.508 -3.707 -12.477 1 97.25 75 PHE B O 1
ATOM 1300 N N . ILE B 1 76 ? 3.703 -4.012 -10.336 1 98.38 76 ILE B N 1
ATOM 1301 C CA . ILE B 1 76 ? 2.643 -4.906 -10.781 1 98.38 76 ILE B CA 1
ATOM 1302 C C . ILE B 1 76 ? 1.455 -4.816 -9.82 1 98.38 76 ILE B C 1
ATOM 1304 O O . ILE B 1 76 ? 1.637 -4.73 -8.609 1 98.38 76 ILE B O 1
ATOM 1308 N N . TYR B 1 77 ? 0.282 -4.758 -10.359 1 97.94 77 TYR B N 1
ATOM 1309 C CA . TYR B 1 77 ? -1.007 -4.809 -9.68 1 97.94 77 TYR B CA 1
ATOM 1310 C C . TYR B 1 77 ? -1.888 -5.906 -10.258 1 97.94 77 TYR B C 1
ATOM 1312 O O . TYR B 1 77 ? -2.232 -5.879 -11.438 1 97.94 77 TYR B O 1
ATOM 1320 N N . PHE B 1 78 ? -2.262 -6.914 -9.438 1 98.25 78 PHE B N 1
ATOM 1321 C CA . PHE B 1 78 ? -3.016 -8.047 -9.953 1 98.25 78 PHE B CA 1
ATOM 1322 C C . PHE B 1 78 ? -3.949 -8.609 -8.891 1 98.25 78 PHE B C 1
ATOM 1324 O O . PHE B 1 78 ? -3.877 -8.219 -7.723 1 98.25 78 PHE B O 1
ATOM 1331 N N . CYS B 1 79 ? -4.836 -9.523 -9.344 1 97.5 79 CYS B N 1
ATOM 1332 C CA . CYS B 1 79 ? -5.797 -10.18 -8.469 1 97.5 79 CYS B CA 1
ATOM 1333 C C . CYS B 1 79 ? -5.582 -11.688 -8.445 1 97.5 79 CYS B C 1
ATOM 1335 O O . CYS B 1 79 ? -5.273 -12.289 -9.477 1 97.5 79 CYS B O 1
ATOM 1337 N N . LEU B 1 80 ? -5.688 -12.203 -7.352 1 96.69 80 LEU B N 1
ATOM 1338 C CA . LEU B 1 80 ? -5.664 -13.641 -7.133 1 96.69 80 LEU B CA 1
ATOM 1339 C C . LEU B 1 80 ? -6.609 -14.039 -6.004 1 96.69 80 LEU B C 1
ATOM 1341 O O . LEU B 1 80 ? -6.504 -13.523 -4.891 1 96.69 80 LEU B O 1
ATOM 1345 N N . GLU B 1 81 ? -7.512 -14.93 -6.379 1 91.88 81 GLU B N 1
ATOM 1346 C CA . GLU B 1 81 ? -8.594 -15.266 -5.457 1 91.88 81 GLU B CA 1
ATOM 1347 C C . GLU B 1 81 ? -9.414 -14.031 -5.098 1 91.88 81 GLU B C 1
ATOM 1349 O O . GLU B 1 81 ? -9.898 -13.312 -5.98 1 91.88 81 GLU B O 1
ATOM 1354 N N . SER B 1 82 ? -9.555 -13.766 -3.885 1 93.88 82 SER B N 1
ATOM 1355 C CA . SER B 1 82 ? -10.391 -12.633 -3.486 1 93.88 82 SER B CA 1
ATOM 1356 C C . SER B 1 82 ? -9.539 -11.414 -3.143 1 93.88 82 SER B C 1
ATOM 1358 O O . SER B 1 82 ? -10.062 -10.398 -2.68 1 93.88 82 SER B O 1
ATOM 1360 N N . LEU B 1 83 ? -8.234 -11.547 -3.455 1 96.81 83 LEU B N 1
ATOM 1361 C CA . LEU B 1 83 ? -7.348 -10.469 -3.021 1 96.81 83 LEU B CA 1
ATOM 1362 C C . LEU B 1 83 ? -6.711 -9.773 -4.219 1 96.81 83 LEU B C 1
ATOM 1364 O O . LEU B 1 83 ? -6.488 -10.398 -5.262 1 96.81 83 LEU B O 1
ATOM 1368 N N . SER B 1 84 ? -6.422 -8.492 -4.004 1 97.5 84 SER B N 1
ATOM 1369 C CA . SER B 1 84 ? -5.562 -7.727 -4.895 1 97.5 84 SER B CA 1
ATOM 1370 C C . SER B 1 84 ? -4.16 -7.566 -4.312 1 97.5 84 SER B C 1
ATOM 1372 O O . SER B 1 84 ? -3.998 -7.453 -3.096 1 97.5 84 SER B O 1
ATOM 1374 N N . PHE B 1 85 ? -3.211 -7.543 -5.203 1 98.12 85 PHE B N 1
ATOM 1375 C CA . PHE B 1 85 ? -1.802 -7.449 -4.844 1 98.12 85 PHE B CA 1
ATOM 1376 C C . PHE B 1 85 ? -1.144 -6.266 -5.539 1 98.12 85 PHE B C 1
ATOM 1378 O O . PHE B 1 85 ? -1.256 -6.113 -6.758 1 98.12 85 PHE B O 1
ATOM 1385 N N . LEU B 1 86 ? -0.507 -5.434 -4.785 1 97.94 86 LEU B N 1
ATOM 1386 C CA . LEU B 1 86 ? 0.297 -4.32 -5.277 1 97.94 86 LEU B CA 1
ATOM 1387 C C . LEU B 1 86 ? 1.752 -4.465 -4.848 1 97.94 86 LEU B C 1
ATOM 1389 O O . LEU B 1 86 ? 2.055 -4.453 -3.65 1 97.94 86 LEU B O 1
ATOM 1393 N N . LEU B 1 87 ? 2.66 -4.645 -5.805 1 98.25 87 LEU B N 1
ATOM 1394 C CA . LEU B 1 87 ? 4.086 -4.852 -5.578 1 98.25 87 LEU B CA 1
ATOM 1395 C C . LEU B 1 87 ? 4.918 -3.902 -6.434 1 98.25 87 LEU B C 1
ATOM 1397 O O . LEU B 1 87 ? 4.703 -3.807 -7.645 1 98.25 87 LEU B O 1
ATOM 1401 N N . PHE B 1 88 ? 5.805 -3.16 -5.75 1 96.81 88 PHE B N 1
ATOM 1402 C CA . PHE B 1 88 ? 6.598 -2.195 -6.508 1 96.81 88 PHE B CA 1
ATOM 1403 C C . PHE B 1 88 ? 7.867 -1.823 -5.746 1 96.81 88 PHE B C 1
ATOM 1405 O O . PHE B 1 88 ? 7.969 -2.061 -4.543 1 96.81 88 PHE B O 1
ATOM 1412 N N . LYS B 1 89 ? 8.875 -1.296 -6.492 1 94.56 89 LYS B N 1
ATOM 1413 C CA . LYS B 1 89 ? 10.055 -0.676 -5.906 1 94.56 89 LYS B CA 1
ATOM 1414 C C . LYS B 1 89 ? 9.984 0.845 -6.008 1 94.56 89 LYS B C 1
ATOM 1416 O O . LYS B 1 89 ? 9.453 1.384 -6.98 1 94.56 89 LYS B O 1
ATOM 1421 N N . VAL B 1 90 ? 10.414 1.438 -4.941 1 88.88 90 VAL B N 1
ATOM 1422 C CA . VAL B 1 90 ? 10.531 2.893 -4.988 1 88.88 90 VAL B CA 1
ATOM 1423 C C . VAL B 1 90 ? 11.992 3.293 -5.172 1 88.88 90 VAL B C 1
ATOM 1425 O O . VAL B 1 90 ? 12.883 2.701 -4.562 1 88.88 90 VAL B O 1
ATOM 1428 N N . GLY B 1 91 ? 12.344 4.043 -6.23 1 74.25 91 GLY B N 1
ATOM 1429 C CA . GLY B 1 91 ? 13.711 4.469 -6.496 1 74.25 91 GLY B CA 1
ATOM 1430 C C . GLY B 1 91 ? 14.266 5.391 -5.426 1 74.25 91 GLY B C 1
ATOM 1431 O O . GLY B 1 91 ? 13.516 5.941 -4.621 1 74.25 91 GLY B O 1
ATOM 1432 N N . PRO B 1 92 ? 15.734 5.348 -5.305 1 58.34 92 PRO B N 1
ATOM 1433 C CA . PRO B 1 92 ? 16.328 6.336 -4.402 1 58.34 92 PRO B CA 1
ATOM 1434 C C . PRO B 1 92 ? 15.867 7.762 -4.695 1 58.34 92 PRO B C 1
ATOM 1436 O O . PRO B 1 92 ? 15.648 8.117 -5.855 1 58.34 92 PRO B O 1
ATOM 1439 N N . SER B 1 93 ? 15.031 8.336 -3.885 1 47.5 93 SER B N 1
ATOM 1440 C CA . SER B 1 93 ? 14.727 9.742 -4.098 1 47.5 93 SER B CA 1
ATOM 1441 C C . SER B 1 93 ? 15.953 10.516 -4.559 1 47.5 93 SER B C 1
ATOM 1443 O O . SER B 1 93 ? 17.047 10.312 -4.031 1 47.5 93 SER B O 1
ATOM 1445 N N . ALA B 1 94 ? 16.125 10.93 -5.82 1 40.16 94 ALA B N 1
ATOM 1446 C CA . ALA B 1 94 ? 17.25 11.719 -6.309 1 40.16 94 ALA B CA 1
ATOM 1447 C C . ALA B 1 94 ? 17.531 12.906 -5.387 1 40.16 94 ALA B C 1
ATOM 1449 O O . ALA B 1 94 ? 16.656 13.75 -5.168 1 40.16 94 ALA B O 1
ATOM 1450 N N . PHE B 1 95 ? 18.266 12.75 -4.336 1 32.53 95 PHE B N 1
ATOM 1451 C CA . PHE B 1 95 ? 18.969 14 -4.062 1 32.53 95 PHE B CA 1
ATOM 1452 C C . PHE B 1 95 ? 19.922 14.344 -5.195 1 32.53 95 PHE B C 1
ATOM 1454 O O . PHE B 1 95 ? 20.422 13.453 -5.883 1 32.53 95 PHE B O 1
#

Secondary structure (DSSP, 8-state):
------EEEEE-S-HHHHHHHHHHHHHHHHHS-TT-HHHHHHHHHHHHHHHH-S-EEEEEEEEEEEE----TT--EEEEETTEEEEEEE------/------EEEEE-S-HHHHHHHHHHHHHHHHHS-TT-HHHHHHHHHHHHHHHH-S-EEEEEEEEEEEE----TT--EEEEETTEEEEEEE------

Radius of gyration: 16.09 Å; Cα contacts (8 Å, |Δi|>4): 386; chains: 2; bounding box: 45×46×34 Å

Sequence (190 aa):
MLEGKAVIQETDMPSMMQAQAMVCASQALDLYDVSDCRCIAAHIKKEFDKMHGSGWQCVVGSNFGGFFTHCQGTFIYFCLESLSFLLFKVGPSAFMLEGKAVIQETDMPSMMQAQAMVCASQALDLYDVSDCRCIAAHIKKEFDKMHGSGWQCVVGSNFGGFFTHCQGTFIYFCLESLSFLLFKVGPSAF

Nearest PDB structures (foldseek):
  8glv-assembly1_AQ  TM=9.785E-01  e=4.008E-13  Chlamydomonas reinhardtii
  4d07-assembly1_A-2  TM=9.889E-01  e=2.359E-12  Homo sapiens
  3brl-assembly1_A-2  TM=9.901E-01  e=4.258E-12  Drosophila melanogaster
  3rjs-assembly1_A-2  TM=9.726E-01  e=8.766E-12  Toxoplasma gondii
  7n9f-assembly1_s  TM=9.752E-01  e=1.575E-10  Saccharomyces cerevisiae

InterPro domains:
  IPR001372 Dynein light chain, type 1/2 [PF01221] (5-89)
  IPR001372 Dynein light chain, type 1/2 [PTHR11886] (5-90)
  IPR001372 Dynein light chain, type 1/2 [SM01375] (1-90)
  IPR037177 Dynein light chain superfamily [G3DSA:3.30.740.10] (1-91)
  IPR037177 Dynein light chain superfamily [SSF54648] (1-90)